Protein AF-A0A6J8D7C9-F1 (afdb_monomer_lite)

Foldseek 3Di:
DDDDFPDQQHGDDPVVLVVVLVVLVVVLVVLVVVLVVVVVCCVVCVPDPDVDDSLLSLLCSLPVRLLVNLVSLLVVLVPDLFQRDPVNLVSLVVLLVVLVVSLVVLVVVVVVPPDDDPCVVVSVVSSVSSNVSSVSSNVSSVSSVCSNAFDCPDPDTDGDPPPPNPDCLPPLCSVQVQKFKWFQVVLLAPPDPDPVSRFFIFTDGRVNVCVVQQKKKKKWKAQHPPRFKIKIWIWGDDPPDPDTDTDDIWIWGHPDDQKTFTDDVVVRVVVRPDLRMKMKMKMWGWACDDPVRSSTDIDMWMWIDHSVPPPPPDRPRDDTDMDMWGFPDPPDPPGRFDADVPNRITGTDGVVRTHD

InterPro domains:
  IPR059401 Domain of unknown function DUF8357 [PF27623] (176-354)

pLDDT: mean 70.22, std 15.98, range [24.17, 91.44]

Secondary structure (DSSP, 8-state):
-----S-SSSPSPPHHHHHHHHHHHHHHHHHHHHHHHHHHHHHH-TT---SS-HHHHHHHHIIIIIHHHHHHHHHHHHH--SPPPHHHHHHHHHHHHHHHHHHHHHHHHHHH----SSSHHHHHHHHHHHHHHHHHHHHHHHHHHHHHHEEEETTEEEE-----TT-----HHHHSTTEEEEEEGGGGGTT---GGGTTEEEEEEEHHHHHHSSEEEEEEEEETTT--EEEEEEEEE-TTSSPEEEEEEEEEEEEETTEEEEE-HHHHHHHH-SS-EEEEEEEEEEEPPBTTBTT-EEEEEEEEEEGGG--TT--------EEEEEES--TTTT-SSEEPSSTT-EE-EEGGGEE-

Organism: Mytilus coruscus (NCBI:txid42192)

Radius of gyration: 30.35 Å; chains: 1; bounding box: 66×48×87 Å

Structure (mmCIF, N/CA/C/O backbone):
data_AF-A0A6J8D7C9-F1
#
_entry.id   AF-A0A6J8D7C9-F1
#
loop_
_atom_site.group_PDB
_atom_site.id
_atom_site.type_symbol
_atom_site.label_atom_id
_atom_site.label_alt_id
_atom_site.label_comp_id
_atom_site.label_asym_id
_atom_site.label_entity_id
_atom_site.label_seq_id
_atom_site.pdbx_PDB_ins_code
_atom_site.Cartn_x
_atom_site.Cartn_y
_atom_site.Cartn_z
_atom_site.occupancy
_atom_site.B_iso_or_equiv
_atom_site.auth_seq_id
_atom_site.auth_comp_id
_atom_site.auth_asym_id
_atom_site.auth_atom_id
_atom_site.pdbx_PDB_model_num
ATOM 1 N N . MET A 1 1 ? -18.791 -20.570 -1.176 1.00 24.17 1 MET A N 1
ATOM 2 C CA . MET A 1 1 ? -17.379 -20.204 -1.426 1.00 24.17 1 MET A CA 1
ATOM 3 C C . MET A 1 1 ? -17.373 -18.866 -2.143 1.00 24.17 1 MET A C 1
ATOM 5 O O . MET A 1 1 ? -17.608 -18.836 -3.344 1.00 24.17 1 MET A O 1
ATOM 9 N N . SER A 1 2 ? -17.243 -17.763 -1.403 1.00 24.23 2 SER A N 1
ATOM 10 C CA . SER A 1 2 ? -17.174 -16.432 -2.008 1.00 24.23 2 SER A CA 1
ATOM 11 C C . SER A 1 2 ? -15.791 -16.210 -2.622 1.00 24.23 2 SER A C 1
ATOM 13 O O . SER A 1 2 ? -14.773 -16.721 -2.150 1.00 24.23 2 SER A O 1
ATOM 15 N N . LYS A 1 3 ? -15.796 -15.503 -3.748 1.00 26.31 3 LYS A N 1
ATOM 16 C CA . LYS A 1 3 ? -14.634 -15.121 -4.544 1.00 26.31 3 LYS A CA 1
ATOM 17 C C . LYS A 1 3 ? -13.762 -14.202 -3.674 1.00 26.31 3 LYS A C 1
ATOM 19 O O . LYS A 1 3 ? -14.212 -13.127 -3.301 1.00 26.31 3 LYS A O 1
ATOM 24 N N . GLN A 1 4 ? -12.564 -14.650 -3.302 1.00 28.81 4 GLN A N 1
ATOM 25 C CA . GLN A 1 4 ? -11.619 -13.846 -2.521 1.00 28.81 4 GLN A CA 1
ATOM 26 C C . GLN A 1 4 ? -11.129 -12.666 -3.367 1.00 28.81 4 GLN A C 1
ATOM 28 O O . GLN A 1 4 ? -10.490 -12.869 -4.403 1.00 28.81 4 GLN A O 1
ATOM 33 N N . GLU A 1 5 ? -11.428 -11.445 -2.934 1.00 27.17 5 GLU A N 1
ATOM 34 C CA . GLU A 1 5 ? -10.883 -10.233 -3.539 1.00 27.17 5 GLU A CA 1
ATOM 35 C C . GLU A 1 5 ? -9.432 -10.044 -3.081 1.00 27.17 5 GLU A C 1
ATOM 37 O O . GLU A 1 5 ? -9.115 -10.024 -1.892 1.00 27.17 5 GLU A O 1
ATOM 42 N N . LYS A 1 6 ? -8.519 -9.973 -4.053 1.00 33.72 6 LYS A N 1
ATOM 43 C CA . LYS A 1 6 ? -7.096 -9.723 -3.820 1.00 33.72 6 LYS A CA 1
ATOM 44 C C . LYS A 1 6 ? -6.880 -8.217 -3.711 1.00 33.72 6 LYS A C 1
ATOM 46 O O . LYS A 1 6 ? -6.936 -7.524 -4.721 1.00 33.72 6 LYS A O 1
ATOM 51 N N . GLY A 1 7 ? -6.590 -7.749 -2.504 1.00 32.78 7 GLY A N 1
ATOM 52 C CA . GLY A 1 7 ? -6.233 -6.356 -2.237 1.00 32.78 7 GLY A CA 1
ATOM 53 C C . GLY A 1 7 ? -6.666 -5.960 -0.837 1.00 32.78 7 GLY A C 1
ATOM 54 O O . GLY A 1 7 ? -7.664 -5.276 -0.679 1.00 32.78 7 GLY A O 1
ATOM 55 N N . ILE A 1 8 ? -5.974 -6.457 0.192 1.00 44.19 8 ILE A N 1
ATOM 56 C CA . ILE A 1 8 ? -6.429 -6.282 1.585 1.00 44.19 8 ILE A CA 1
ATOM 57 C C . ILE A 1 8 ? -6.140 -4.871 2.137 1.00 44.19 8 ILE A C 1
ATOM 59 O O . ILE A 1 8 ? -6.601 -4.559 3.224 1.00 44.19 8 ILE A O 1
ATOM 63 N N . VAL A 1 9 ? -5.454 -3.977 1.412 1.00 43.22 9 VAL A N 1
ATOM 64 C CA . VAL A 1 9 ? -5.248 -2.581 1.884 1.00 43.22 9 VAL A CA 1
ATOM 65 C C . VAL A 1 9 ? -5.241 -1.547 0.754 1.00 43.22 9 VAL A C 1
ATOM 67 O O . VAL A 1 9 ? -5.616 -0.400 0.952 1.00 43.22 9 VAL A O 1
ATOM 70 N N . PHE A 1 10 ? -4.916 -1.952 -0.468 1.00 39.44 10 PHE A N 1
ATOM 71 C CA . PHE A 1 10 ? -5.245 -1.187 -1.663 1.00 39.44 10 PHE A CA 1
ATOM 72 C C . PHE A 1 10 ? -6.100 -2.112 -2.508 1.00 39.44 10 PHE A C 1
ATOM 74 O O . PHE A 1 10 ? -5.720 -3.274 -2.689 1.00 39.44 10 PHE A O 1
ATOM 81 N N . GLY A 1 11 ? -7.264 -1.633 -2.949 1.00 39.19 11 GLY A N 1
ATOM 82 C CA . GLY A 1 11 ? -8.176 -2.398 -3.794 1.00 39.19 11 GLY A CA 1
ATOM 83 C C . GLY A 1 11 ? -7.469 -3.053 -4.992 1.00 39.19 11 GLY A C 1
ATOM 84 O O . GLY A 1 11 ? -6.297 -2.767 -5.268 1.00 39.19 11 GLY A O 1
ATOM 85 N N . PRO A 1 12 ? -8.154 -3.959 -5.711 1.00 43.25 12 PRO A N 1
ATOM 86 C CA . PRO A 1 12 ? -7.568 -4.642 -6.859 1.00 43.25 12 PRO A CA 1
ATOM 87 C C . PRO A 1 12 ? -6.876 -3.628 -7.776 1.00 43.25 12 PRO A C 1
ATOM 89 O O . PRO A 1 12 ? -7.429 -2.562 -8.048 1.00 43.25 12 PRO A O 1
ATOM 92 N N . ILE A 1 13 ? -5.647 -3.942 -8.209 1.00 52.12 13 ILE A N 1
ATOM 93 C CA . ILE A 1 13 ? -4.939 -3.124 -9.202 1.00 52.12 13 ILE A CA 1
ATOM 94 C C . ILE A 1 13 ? -5.904 -2.936 -10.363 1.00 52.12 13 ILE A C 1
ATOM 96 O O . ILE A 1 13 ? -6.374 -3.932 -10.914 1.00 52.12 13 ILE A O 1
ATOM 100 N N . ASP A 1 14 ? -6.201 -1.680 -10.691 1.00 59.66 14 ASP A N 1
ATOM 101 C CA . ASP A 1 14 ? -7.128 -1.351 -11.763 1.00 59.66 14 ASP A CA 1
ATOM 102 C C . ASP A 1 14 ? -6.704 -2.102 -13.034 1.00 59.66 14 ASP A C 1
ATOM 104 O O . ASP A 1 14 ? -5.575 -1.964 -13.525 1.00 59.66 14 ASP A O 1
ATOM 108 N N . GLU A 1 15 ? -7.597 -2.965 -13.521 1.00 66.19 15 GLU A N 1
ATOM 109 C CA . GLU A 1 15 ? -7.338 -3.855 -14.651 1.00 66.19 15 GLU A CA 1
ATOM 110 C C . GLU A 1 15 ? -6.922 -3.050 -15.890 1.00 66.19 15 GLU A C 1
ATOM 112 O O . GLU A 1 15 ? -6.086 -3.512 -16.673 1.00 66.19 15 GLU A O 1
ATOM 117 N N . MET A 1 16 ? -7.406 -1.807 -16.029 1.00 70.81 16 MET A N 1
ATOM 118 C CA . MET A 1 16 ? -6.996 -0.910 -17.111 1.00 70.81 16 MET A CA 1
ATOM 119 C C . MET A 1 16 ? -5.504 -0.576 -17.056 1.00 70.81 16 MET A C 1
ATOM 121 O O . MET A 1 16 ? -4.831 -0.605 -18.088 1.00 70.81 16 MET A O 1
ATOM 125 N N . PHE A 1 17 ? -4.960 -0.307 -15.867 1.00 64.38 17 PHE A N 1
ATOM 126 C CA . PHE A 1 17 ? -3.536 -0.013 -15.699 1.00 64.38 17 PHE A CA 1
ATOM 127 C C . PHE A 1 17 ? -2.673 -1.238 -15.997 1.00 64.38 17 PHE A C 1
ATOM 129 O O . PHE A 1 17 ? -1.631 -1.116 -16.644 1.00 64.38 17 PHE A O 1
ATOM 136 N N . LEU A 1 18 ? -3.114 -2.428 -15.583 1.00 65.56 18 LEU A N 1
ATOM 137 C CA . LEU A 1 18 ? -2.395 -3.668 -15.870 1.00 65.56 18 LEU A CA 1
ATOM 138 C C . LEU A 1 18 ? -2.343 -3.949 -17.379 1.00 65.56 18 LEU A C 1
ATOM 140 O O . LEU A 1 18 ? -1.275 -4.256 -17.916 1.00 65.56 18 LEU A O 1
ATOM 144 N N . HIS A 1 19 ? -3.475 -3.796 -18.072 1.00 72.25 19 HIS A N 1
ATOM 145 C CA . HIS A 1 19 ? -3.549 -3.962 -19.521 1.00 72.25 19 HIS A CA 1
ATOM 146 C C . HIS A 1 19 ? -2.740 -2.904 -20.275 1.00 72.25 19 HIS A C 1
ATOM 148 O O . HIS A 1 19 ? -2.046 -3.252 -21.230 1.00 72.25 19 HIS A O 1
ATOM 154 N N . ALA A 1 20 ? -2.759 -1.647 -19.824 1.00 74.56 20 ALA A N 1
ATOM 155 C CA . ALA A 1 20 ? -1.948 -0.583 -20.407 1.00 74.56 20 ALA A CA 1
ATOM 156 C C . ALA A 1 20 ? -0.449 -0.890 -20.281 1.00 74.56 20 ALA A C 1
ATOM 158 O O . ALA A 1 20 ? 0.269 -0.861 -21.278 1.00 74.56 20 ALA A O 1
ATOM 159 N N . ILE A 1 21 ? 0.024 -1.267 -19.087 1.00 70.81 21 ILE A N 1
ATOM 160 C CA . ILE A 1 21 ? 1.435 -1.616 -18.861 1.00 70.81 21 ILE A CA 1
ATOM 161 C C . ILE A 1 21 ? 1.850 -2.799 -19.735 1.00 70.81 21 ILE A C 1
ATOM 163 O O . ILE A 1 21 ? 2.930 -2.770 -20.326 1.00 70.81 21 ILE A O 1
ATOM 167 N N . LEU A 1 22 ? 1.012 -3.835 -19.834 1.00 76.75 22 LEU A N 1
ATOM 168 C CA . LEU A 1 22 ? 1.294 -4.990 -20.682 1.00 76.75 22 LEU A CA 1
ATOM 169 C C . LEU A 1 22 ? 1.380 -4.589 -22.161 1.00 76.75 22 LEU A C 1
ATOM 171 O O . LEU A 1 22 ? 2.329 -4.983 -22.836 1.00 76.75 22 LEU A O 1
ATOM 175 N N . ALA A 1 23 ? 0.437 -3.777 -22.644 1.00 80.94 23 ALA A N 1
ATOM 176 C CA . ALA A 1 23 ? 0.423 -3.293 -24.020 1.00 80.94 23 ALA A CA 1
ATOM 177 C C . ALA A 1 23 ? 1.682 -2.479 -24.345 1.00 80.94 23 ALA A C 1
ATOM 179 O O . ALA A 1 23 ? 2.354 -2.779 -25.332 1.00 80.94 23 ALA A O 1
ATOM 180 N N . PHE A 1 24 ? 2.058 -1.524 -23.487 1.00 76.69 24 PHE A N 1
ATOM 181 C CA . PHE A 1 24 ? 3.294 -0.753 -23.649 1.00 76.69 24 PHE A CA 1
ATOM 182 C C . PHE A 1 24 ? 4.538 -1.643 -23.608 1.00 76.69 24 PHE A C 1
ATOM 184 O O . PHE A 1 24 ? 5.424 -1.468 -24.433 1.00 76.69 24 PHE A O 1
ATOM 191 N N . CYS A 1 25 ? 4.576 -2.670 -22.752 1.00 75.31 25 CYS A N 1
ATOM 192 C CA . CYS A 1 25 ? 5.692 -3.620 -22.735 1.00 75.31 25 CYS A CA 1
ATOM 193 C C . CYS A 1 25 ? 5.801 -4.428 -24.036 1.00 75.31 25 CYS A C 1
ATOM 195 O O . CYS A 1 25 ? 6.904 -4.630 -24.538 1.00 75.31 25 CYS A O 1
ATOM 197 N N . CYS A 1 26 ? 4.683 -4.913 -24.583 1.00 80.75 26 CYS A N 1
ATOM 198 C CA . CYS A 1 26 ? 4.683 -5.655 -25.844 1.00 80.75 26 CYS A CA 1
ATOM 199 C C . CYS A 1 26 ? 5.098 -4.766 -27.021 1.00 80.75 26 CYS A C 1
ATOM 201 O O . CYS A 1 26 ? 5.931 -5.178 -27.829 1.00 80.75 26 CYS A O 1
ATOM 203 N N . ILE A 1 27 ? 4.546 -3.550 -27.090 1.00 83.25 27 ILE A N 1
ATOM 204 C CA . ILE A 1 27 ? 4.935 -2.542 -28.082 1.00 83.25 27 ILE A CA 1
ATOM 205 C C . ILE A 1 27 ? 6.429 -2.254 -27.943 1.00 83.25 27 ILE A C 1
ATOM 207 O O . ILE A 1 27 ? 7.135 -2.281 -28.946 1.00 83.25 27 ILE A O 1
ATOM 211 N N . GLY A 1 28 ? 6.920 -2.113 -26.713 1.00 75.00 28 GLY A N 1
ATOM 212 C CA . GLY A 1 28 ? 8.304 -1.751 -26.464 1.00 75.00 28 GLY A CA 1
ATOM 213 C C . GLY A 1 28 ? 9.345 -2.795 -26.783 1.00 75.00 28 GLY A C 1
ATOM 214 O O . GLY A 1 28 ? 10.409 -2.493 -27.317 1.00 75.00 28 GLY A O 1
ATOM 215 N N . VAL A 1 29 ? 9.030 -4.068 -26.564 1.00 80.38 29 VAL A N 1
ATOM 216 C CA . VAL A 1 29 ? 9.902 -5.140 -27.051 1.00 80.38 29 VAL A CA 1
ATOM 217 C C . VAL A 1 29 ? 9.952 -5.131 -28.583 1.00 80.38 29 VAL A C 1
ATOM 219 O O . VAL A 1 29 ? 11.027 -5.294 -29.162 1.00 80.38 29 VAL A O 1
ATOM 222 N N . ALA A 1 30 ? 8.817 -4.913 -29.253 1.00 81.25 30 ALA A N 1
ATOM 223 C CA . ALA A 1 30 ? 8.761 -4.894 -30.711 1.00 81.25 30 ALA A CA 1
ATOM 224 C C . ALA A 1 30 ? 9.536 -3.707 -31.309 1.00 81.25 30 ALA A C 1
ATOM 226 O O . ALA A 1 30 ? 10.343 -3.900 -32.222 1.00 81.25 30 ALA A O 1
ATOM 227 N N . THR A 1 31 ? 9.343 -2.495 -30.787 1.00 80.19 31 THR A N 1
ATOM 228 C CA . THR A 1 31 ? 10.052 -1.285 -31.235 1.00 80.19 31 THR A CA 1
ATOM 229 C C . THR A 1 31 ? 11.546 -1.361 -30.936 1.00 80.19 31 THR A C 1
ATOM 231 O O . THR A 1 31 ? 12.340 -0.994 -31.799 1.00 80.19 31 THR A O 1
ATOM 234 N N . PHE A 1 32 ? 11.952 -1.920 -29.791 1.00 75.50 32 PHE A N 1
ATOM 235 C CA . PHE A 1 32 ? 13.361 -2.121 -29.451 1.00 75.50 32 PHE A CA 1
ATOM 236 C C . PHE A 1 32 ? 14.063 -3.083 -30.418 1.00 75.50 32 PHE A C 1
ATOM 238 O O . PHE A 1 32 ? 15.173 -2.807 -30.879 1.00 75.50 32 PHE A O 1
ATOM 245 N N . ILE A 1 33 ? 13.417 -4.200 -30.777 1.00 81.25 33 ILE A N 1
ATOM 246 C CA . ILE A 1 33 ? 13.954 -5.140 -31.774 1.00 81.25 33 ILE A CA 1
ATOM 247 C C . ILE A 1 33 ? 14.104 -4.441 -33.127 1.00 81.25 33 ILE A C 1
ATOM 249 O O . ILE A 1 33 ? 15.151 -4.559 -33.767 1.00 81.25 33 ILE A O 1
ATOM 253 N N . VAL A 1 34 ? 13.085 -3.686 -33.550 1.00 81.31 34 VAL A N 1
ATOM 254 C CA . VAL A 1 34 ? 13.132 -2.898 -34.787 1.00 81.31 34 VAL A CA 1
ATOM 255 C C . VAL A 1 34 ? 14.298 -1.907 -34.737 1.00 81.31 34 VAL A C 1
ATOM 257 O O . VAL A 1 34 ? 15.117 -1.891 -35.653 1.00 81.31 34 VAL A O 1
ATOM 260 N N . GLU A 1 35 ? 14.446 -1.148 -33.652 1.00 77.56 35 GLU A N 1
ATOM 261 C CA . GLU A 1 35 ? 15.533 -0.184 -33.471 1.00 77.56 35 GLU A CA 1
ATOM 262 C C . GLU A 1 35 ? 16.914 -0.859 -33.520 1.00 77.56 35 GLU A C 1
ATOM 264 O O . GLU A 1 35 ? 17.817 -0.355 -34.187 1.00 77.56 35 GLU A O 1
ATOM 269 N N . MET A 1 36 ? 17.092 -2.025 -32.888 1.00 75.44 36 MET A N 1
ATOM 270 C CA . MET A 1 36 ? 18.339 -2.796 -32.967 1.00 75.44 36 MET A CA 1
ATOM 271 C C . MET A 1 36 ? 18.649 -3.276 -34.388 1.00 75.44 36 MET A C 1
ATOM 273 O O . MET A 1 36 ? 19.793 -3.162 -34.838 1.00 75.44 36 MET A O 1
ATOM 277 N N . VAL A 1 37 ? 17.653 -3.800 -35.107 1.00 81.19 37 VAL A N 1
ATOM 278 C CA . VAL A 1 37 ? 17.823 -4.271 -36.488 1.00 81.19 37 VAL A CA 1
ATOM 279 C C . VAL A 1 37 ? 18.184 -3.104 -37.406 1.00 81.19 37 VAL A C 1
ATOM 281 O O . VAL A 1 37 ? 19.151 -3.209 -38.161 1.00 81.19 37 VAL A O 1
ATOM 284 N N . TYR A 1 38 ? 17.484 -1.971 -37.294 1.00 79.38 38 TYR A N 1
ATOM 285 C CA . TYR A 1 38 ? 17.791 -0.763 -38.065 1.00 79.38 38 TYR A CA 1
ATOM 286 C C . TYR A 1 38 ? 19.169 -0.192 -37.722 1.00 79.38 38 TYR A C 1
ATOM 288 O O . TYR A 1 38 ? 19.925 0.143 -38.631 1.00 79.38 38 TYR A O 1
ATOM 296 N N . ASN A 1 39 ? 19.541 -0.144 -36.440 1.00 73.12 39 ASN A N 1
ATOM 297 C CA . ASN A 1 39 ? 20.874 0.279 -36.008 1.00 73.12 39 ASN A CA 1
ATOM 298 C C . ASN A 1 39 ? 21.972 -0.598 -36.610 1.00 73.12 39 ASN A C 1
ATOM 300 O O . ASN A 1 39 ? 22.956 -0.082 -37.135 1.00 73.12 39 ASN A O 1
ATOM 304 N N . LYS A 1 40 ? 21.803 -1.923 -36.563 1.00 77.50 40 LYS A N 1
ATOM 305 C CA . LYS A 1 40 ? 22.760 -2.864 -37.147 1.00 77.50 40 LYS A CA 1
ATOM 306 C C . LYS A 1 40 ? 22.863 -2.664 -38.659 1.00 77.50 40 LYS A C 1
ATOM 308 O O . LYS A 1 40 ? 23.967 -2.557 -39.181 1.00 77.50 40 LYS A O 1
ATOM 313 N N . LEU A 1 41 ? 21.733 -2.582 -39.359 1.00 75.44 41 LEU A N 1
ATOM 314 C CA . LEU A 1 41 ? 21.716 -2.375 -40.808 1.00 75.44 41 LEU A CA 1
ATOM 315 C C . LEU A 1 41 ? 22.378 -1.052 -41.210 1.00 75.44 41 LEU A C 1
ATOM 317 O O . LEU A 1 41 ? 23.142 -1.045 -42.170 1.00 75.44 41 LEU A O 1
ATOM 321 N N . ASP A 1 42 ? 22.148 0.031 -40.466 1.00 69.56 42 ASP A N 1
ATOM 322 C CA . ASP A 1 42 ? 22.767 1.336 -40.731 1.00 69.56 42 ASP A CA 1
ATOM 323 C C . ASP A 1 42 ? 24.281 1.342 -40.454 1.00 69.56 42 ASP A C 1
ATOM 325 O O . ASP A 1 42 ? 25.042 1.974 -41.182 1.00 69.56 42 ASP A O 1
ATOM 329 N N . ILE A 1 43 ? 24.746 0.604 -39.436 1.00 68.56 43 ILE A N 1
ATOM 330 C CA . ILE A 1 43 ? 26.181 0.476 -39.127 1.00 68.56 43 ILE A CA 1
ATOM 331 C C . ILE A 1 43 ? 26.918 -0.342 -40.198 1.00 68.56 43 ILE A C 1
ATOM 333 O O . ILE A 1 43 ? 28.039 0.006 -40.562 1.00 68.56 43 ILE A O 1
ATOM 337 N N . PHE A 1 44 ? 26.320 -1.430 -40.694 1.00 72.62 44 PHE A N 1
ATOM 338 C CA . PHE A 1 44 ? 26.986 -2.330 -41.644 1.00 72.62 44 PHE A CA 1
ATOM 339 C C . PHE A 1 44 ? 26.839 -1.898 -43.109 1.00 72.62 44 PHE A C 1
ATOM 341 O O . PHE A 1 44 ? 27.757 -2.123 -43.894 1.00 72.62 44 PHE A O 1
ATOM 348 N N . ASN A 1 45 ? 25.737 -1.242 -43.483 1.00 64.88 45 ASN A N 1
ATOM 349 C CA . ASN A 1 45 ? 25.497 -0.784 -44.851 1.00 64.88 45 ASN A CA 1
ATOM 350 C C . ASN A 1 45 ? 25.574 0.744 -44.930 1.00 64.88 45 ASN A C 1
ATOM 352 O O . ASN A 1 45 ? 24.555 1.426 -45.024 1.00 64.88 45 ASN A O 1
ATOM 356 N N . HIS A 1 46 ? 26.801 1.272 -44.975 1.00 57.81 46 HIS A N 1
ATOM 357 C CA . HIS A 1 46 ? 27.092 2.705 -45.129 1.00 57.81 46 HIS A CA 1
ATOM 358 C C . HIS A 1 46 ? 26.444 3.371 -46.367 1.00 57.81 46 HIS A C 1
ATOM 360 O O . HIS A 1 46 ? 26.369 4.599 -46.424 1.00 57.81 46 HIS A O 1
ATOM 366 N N . GLU A 1 47 ? 25.974 2.589 -47.346 1.00 54.25 47 GLU A N 1
ATOM 367 C CA . GLU A 1 47 ? 25.380 3.078 -48.599 1.00 54.25 47 GLU A CA 1
ATOM 368 C C . GLU A 1 47 ? 23.843 3.082 -48.622 1.00 54.25 47 GLU A C 1
ATOM 370 O O . GLU A 1 47 ? 23.244 3.720 -49.494 1.00 54.25 47 GLU A O 1
ATOM 375 N N . ASN A 1 48 ? 23.173 2.442 -47.656 1.00 47.72 48 ASN A N 1
ATOM 376 C CA . ASN A 1 48 ? 21.714 2.427 -47.638 1.00 47.72 48 ASN A CA 1
ATOM 377 C C . ASN A 1 48 ? 21.171 3.734 -47.054 1.00 47.72 48 ASN A C 1
ATOM 379 O O . ASN A 1 48 ? 21.038 3.908 -45.846 1.00 47.72 48 ASN A O 1
ATOM 383 N N . LYS A 1 49 ? 20.777 4.647 -47.950 1.00 50.72 49 LYS A N 1
ATOM 384 C CA . LYS A 1 49 ? 19.882 5.776 -47.657 1.00 50.72 49 LYS A CA 1
ATOM 385 C C . LYS A 1 49 ? 18.494 5.251 -47.273 1.00 50.72 49 LYS A C 1
ATOM 387 O O . LYS A 1 49 ? 17.544 5.385 -48.041 1.00 50.72 49 LYS A O 1
ATOM 392 N N . CYS A 1 50 ? 18.355 4.636 -46.104 1.00 49.59 50 CYS A N 1
ATOM 393 C CA . CYS A 1 50 ? 17.029 4.375 -45.562 1.00 49.59 50 CYS A CA 1
ATOM 394 C C . CYS A 1 50 ? 16.321 5.724 -45.323 1.00 49.59 50 CYS A C 1
ATOM 396 O O . CYS A 1 50 ? 16.951 6.702 -44.914 1.00 49.59 50 CYS A O 1
ATOM 398 N N . CYS A 1 51 ? 15.025 5.810 -45.643 1.00 53.91 51 CYS A N 1
ATOM 399 C CA . CYS A 1 51 ? 14.275 7.074 -45.673 1.00 53.91 51 CYS A CA 1
ATOM 400 C C . CYS A 1 51 ? 14.122 7.753 -44.301 1.00 53.91 51 CYS A C 1
ATOM 402 O O . CYS A 1 51 ? 13.810 8.942 -44.252 1.00 53.91 51 CYS A O 1
ATOM 404 N N . ILE A 1 52 ? 14.349 7.024 -43.205 1.00 61.75 52 ILE A N 1
ATOM 405 C CA . ILE A 1 52 ? 14.204 7.515 -41.834 1.00 61.75 52 ILE A CA 1
ATOM 406 C C . ILE A 1 52 ? 15.572 7.454 -41.155 1.00 61.75 52 ILE A C 1
ATOM 408 O O . ILE A 1 52 ? 16.196 6.395 -41.099 1.00 61.75 52 ILE A O 1
ATOM 412 N N . ASP A 1 53 ? 16.044 8.599 -40.657 1.00 73.31 53 ASP A N 1
ATOM 413 C CA . ASP A 1 53 ? 17.270 8.649 -39.860 1.00 73.31 53 ASP A CA 1
ATOM 414 C C . ASP A 1 53 ? 17.022 7.899 -38.547 1.00 73.31 53 ASP A C 1
ATOM 416 O O . ASP A 1 53 ? 16.033 8.146 -37.857 1.00 73.31 53 ASP A O 1
ATOM 420 N N . VAL A 1 54 ? 17.926 6.990 -38.200 1.00 76.12 54 VAL A N 1
ATOM 421 C CA . VAL A 1 54 ? 17.888 6.216 -36.956 1.00 76.12 54 VAL A CA 1
ATOM 422 C C . VAL A 1 54 ? 17.682 7.117 -35.735 1.00 76.12 54 VAL A C 1
ATOM 424 O O . VAL A 1 54 ? 16.948 6.744 -34.828 1.00 76.12 54 VAL A O 1
ATOM 427 N N . VAL A 1 55 ? 18.264 8.324 -35.727 1.00 77.38 55 VAL A N 1
ATOM 428 C CA . VAL A 1 55 ? 18.077 9.283 -34.624 1.00 77.38 55 VAL A CA 1
ATOM 429 C C . VAL A 1 55 ? 16.609 9.680 -34.470 1.00 77.38 55 VAL A C 1
ATOM 431 O O . VAL A 1 55 ? 16.124 9.773 -33.349 1.00 77.38 55 VAL A O 1
ATOM 434 N N . TYR A 1 56 ? 15.887 9.858 -35.576 1.00 81.06 56 TYR A N 1
ATOM 435 C CA . TYR A 1 56 ? 14.470 10.215 -35.563 1.00 81.06 56 TYR A CA 1
ATOM 436 C C . TYR A 1 56 ? 13.595 9.061 -35.057 1.00 81.06 56 TYR A C 1
ATOM 438 O O . TYR A 1 56 ? 12.689 9.281 -34.254 1.00 81.06 56 TYR A O 1
ATOM 446 N N . LEU A 1 57 ? 13.903 7.826 -35.470 1.00 81.69 57 LEU A N 1
ATOM 447 C CA . LEU A 1 57 ? 13.220 6.627 -34.978 1.00 81.69 57 LEU A CA 1
ATOM 448 C C . LEU A 1 57 ? 13.422 6.458 -33.464 1.00 81.69 57 LEU A C 1
ATOM 450 O O . LEU A 1 57 ? 12.444 6.302 -32.737 1.00 81.69 57 LEU A O 1
ATOM 454 N N . SER A 1 58 ? 14.664 6.580 -32.983 1.00 83.38 58 SER A N 1
ATOM 455 C CA . SER A 1 58 ? 14.981 6.536 -31.551 1.00 83.38 58 SER A CA 1
ATOM 456 C C . SER A 1 58 ? 14.278 7.649 -30.767 1.00 83.38 58 SER A C 1
ATOM 458 O O . SER A 1 58 ? 13.834 7.416 -29.646 1.00 83.38 58 SER A O 1
ATOM 460 N N . THR A 1 59 ? 14.141 8.855 -31.340 1.00 85.38 59 THR A N 1
ATOM 461 C CA . THR A 1 59 ? 13.396 9.950 -30.699 1.00 85.38 59 THR A CA 1
ATOM 462 C C . THR A 1 59 ? 11.923 9.585 -30.519 1.00 85.38 59 THR A C 1
ATOM 464 O O . THR A 1 59 ? 11.381 9.804 -29.439 1.00 85.38 59 THR A O 1
ATOM 467 N N . ILE A 1 60 ? 11.272 9.015 -31.538 1.00 85.06 60 ILE A N 1
ATOM 468 C CA . ILE A 1 60 ? 9.857 8.622 -31.450 1.00 85.06 60 ILE A CA 1
ATOM 469 C C . ILE A 1 60 ? 9.659 7.528 -30.400 1.00 85.06 60 ILE A C 1
ATOM 471 O O . ILE A 1 60 ? 8.784 7.666 -29.549 1.00 85.06 60 ILE A O 1
ATOM 475 N N . VAL A 1 61 ? 10.483 6.477 -30.426 1.00 85.25 61 VAL A N 1
ATOM 476 C CA . VAL A 1 61 ? 10.394 5.359 -29.469 1.00 85.25 61 VAL A CA 1
ATOM 477 C C . VAL A 1 61 ? 10.544 5.866 -28.033 1.00 85.25 61 VAL A C 1
ATOM 479 O O . VAL A 1 61 ? 9.709 5.588 -27.175 1.00 85.25 61 VAL A O 1
ATOM 482 N N . LEU A 1 62 ? 11.548 6.705 -27.782 1.00 87.12 62 LEU A N 1
ATOM 483 C CA . LEU A 1 62 ? 11.790 7.253 -26.452 1.00 87.12 62 LEU A CA 1
ATOM 484 C C . LEU A 1 62 ? 10.598 8.060 -25.913 1.00 87.12 62 LEU A C 1
ATOM 486 O O . LEU A 1 62 ? 10.218 7.903 -24.755 1.00 87.12 62 LEU A O 1
ATOM 490 N N . TRP A 1 63 ? 10.010 8.932 -26.735 1.00 88.31 63 TRP A N 1
ATOM 491 C CA . TRP A 1 63 ? 8.959 9.853 -26.291 1.00 88.31 63 TRP A CA 1
ATOM 492 C C . TRP A 1 63 ? 7.562 9.232 -26.255 1.00 88.31 63 TRP A C 1
ATOM 494 O O . TRP A 1 63 ? 6.770 9.582 -25.382 1.00 88.31 63 TRP A O 1
ATOM 504 N N . CYS A 1 64 ? 7.244 8.334 -27.185 1.00 85.50 64 CYS A N 1
ATOM 505 C CA . CYS A 1 64 ? 5.906 7.752 -27.288 1.00 85.50 64 CYS A CA 1
ATOM 506 C C . CYS A 1 64 ? 5.716 6.506 -26.423 1.00 85.50 64 CYS A C 1
ATOM 508 O O . CYS A 1 64 ? 4.577 6.132 -26.153 1.00 85.50 64 CYS A O 1
ATOM 510 N N . GLU A 1 65 ? 6.798 5.862 -25.996 1.00 83.69 65 GLU A N 1
ATOM 511 C CA . GLU A 1 65 ? 6.716 4.552 -25.361 1.00 83.69 65 GLU A CA 1
ATOM 512 C C . GLU A 1 65 ? 7.545 4.479 -24.080 1.00 83.69 65 GLU A C 1
ATOM 514 O O . GLU A 1 65 ? 6.975 4.298 -23.003 1.00 83.69 65 GLU A O 1
ATOM 519 N N . GLU A 1 66 ? 8.862 4.686 -24.156 1.00 83.50 66 GLU A N 1
ATOM 520 C CA . GLU A 1 66 ? 9.724 4.498 -22.984 1.00 83.50 66 GLU A CA 1
ATOM 521 C C . GLU A 1 66 ? 9.431 5.507 -21.870 1.00 83.50 66 GLU A C 1
ATOM 523 O O . GLU A 1 66 ? 9.333 5.115 -20.706 1.00 83.50 66 GLU A O 1
ATOM 528 N N . LEU A 1 67 ? 9.249 6.790 -22.213 1.00 86.62 67 LEU A N 1
ATOM 529 C CA . LEU A 1 67 ? 8.921 7.848 -21.252 1.00 86.62 67 LEU A CA 1
ATOM 530 C C . LEU A 1 67 ? 7.581 7.600 -20.538 1.00 86.62 67 LEU A C 1
ATOM 532 O O . LEU A 1 67 ? 7.568 7.607 -19.305 1.00 86.62 67 LEU A O 1
ATOM 536 N N . PRO A 1 68 ? 6.464 7.341 -21.248 1.00 85.38 68 PRO A N 1
ATOM 537 C CA . PRO A 1 68 ? 5.209 6.955 -20.606 1.00 85.38 68 PRO A CA 1
ATOM 538 C C . PRO A 1 68 ? 5.344 5.705 -19.732 1.00 85.38 68 PRO A C 1
ATOM 540 O O . PRO A 1 68 ? 4.853 5.693 -18.604 1.00 85.38 68 PRO A O 1
ATOM 543 N N . GLN A 1 69 ? 6.050 4.673 -20.202 1.00 83.75 69 GLN A N 1
ATOM 544 C CA . GLN A 1 69 ? 6.185 3.411 -19.475 1.00 83.75 69 GLN A CA 1
ATOM 545 C C . GLN A 1 69 ? 6.998 3.554 -18.176 1.00 83.75 69 GLN A C 1
ATOM 547 O O . GLN A 1 69 ? 6.593 3.032 -17.128 1.00 83.75 69 GLN A O 1
ATOM 552 N N . ILE A 1 70 ? 8.134 4.263 -18.208 1.00 84.75 70 ILE A N 1
ATOM 553 C CA . ILE A 1 70 ? 8.934 4.517 -17.000 1.00 84.75 70 ILE A CA 1
ATOM 554 C C . ILE A 1 70 ? 8.248 5.529 -16.082 1.00 84.75 70 ILE A C 1
ATOM 556 O O . ILE A 1 70 ? 8.303 5.368 -14.867 1.00 84.75 70 ILE A O 1
ATOM 560 N N . GLY A 1 71 ? 7.532 6.507 -16.644 1.00 84.56 71 GLY A N 1
ATOM 561 C CA . GLY A 1 71 ? 6.729 7.470 -15.895 1.00 84.56 71 GLY A CA 1
ATOM 562 C C . GLY A 1 71 ? 5.608 6.793 -15.107 1.00 84.56 71 GLY A C 1
ATOM 563 O O . GLY A 1 71 ? 5.467 7.044 -13.914 1.00 84.56 71 GLY A O 1
ATOM 564 N N . MET A 1 72 ? 4.873 5.860 -15.723 1.00 81.44 72 MET A N 1
ATOM 565 C CA . MET A 1 72 ? 3.881 5.035 -15.020 1.00 81.44 72 MET A CA 1
ATOM 566 C C . MET A 1 72 ? 4.529 4.181 -13.927 1.00 81.44 72 MET A C 1
ATOM 568 O O . MET A 1 72 ? 3.993 4.073 -12.828 1.00 81.44 72 MET A O 1
ATOM 572 N N . SER A 1 73 ? 5.699 3.600 -14.201 1.00 79.69 73 SER A N 1
ATOM 573 C CA . SER A 1 73 ? 6.426 2.796 -13.211 1.00 79.69 73 SER A CA 1
ATOM 574 C C . SER A 1 73 ? 6.892 3.640 -12.018 1.00 79.69 73 SER A C 1
ATOM 576 O O . SER A 1 73 ? 6.762 3.201 -10.879 1.00 79.69 73 SER A O 1
ATOM 578 N N . ALA A 1 74 ? 7.373 4.862 -12.264 1.00 81.94 74 ALA A N 1
ATOM 579 C CA . ALA A 1 74 ? 7.753 5.824 -11.233 1.00 81.94 74 ALA A CA 1
ATOM 580 C C . ALA A 1 74 ? 6.539 6.322 -10.439 1.00 81.94 74 ALA A C 1
ATOM 582 O O . ALA A 1 74 ? 6.614 6.409 -9.218 1.00 81.94 74 ALA A O 1
ATOM 583 N N . TYR A 1 75 ? 5.411 6.582 -11.106 1.00 82.06 75 TYR A N 1
ATOM 584 C CA . TYR A 1 75 ? 4.155 6.941 -10.451 1.00 82.06 75 TYR A CA 1
ATOM 585 C C . TYR A 1 75 ? 3.691 5.832 -9.502 1.00 82.06 75 TYR A C 1
ATOM 587 O O . TYR A 1 75 ? 3.458 6.089 -8.324 1.00 82.06 75 TYR A O 1
ATOM 595 N N . ILE A 1 76 ? 3.663 4.582 -9.974 1.00 73.44 76 ILE A N 1
ATOM 596 C CA . ILE A 1 76 ? 3.316 3.420 -9.145 1.00 73.44 76 ILE A CA 1
ATOM 597 C C . ILE A 1 76 ? 4.284 3.284 -7.967 1.00 73.44 76 ILE A C 1
ATOM 599 O O . ILE A 1 76 ? 3.833 3.060 -6.849 1.00 73.44 76 ILE A O 1
ATOM 603 N N . ALA A 1 77 ? 5.589 3.453 -8.198 1.00 70.19 77 ALA A N 1
ATOM 604 C CA . ALA A 1 77 ? 6.596 3.410 -7.140 1.00 70.19 77 ALA A CA 1
ATOM 605 C C . ALA A 1 77 ? 6.436 4.552 -6.119 1.00 70.19 77 ALA A C 1
ATOM 607 O O . ALA A 1 77 ? 6.713 4.350 -4.947 1.00 70.19 77 ALA A O 1
ATOM 608 N N . SER A 1 78 ? 5.967 5.731 -6.541 1.00 71.25 78 SER A N 1
ATOM 609 C CA . SER A 1 78 ? 5.713 6.866 -5.643 1.00 71.25 78 SER A CA 1
ATOM 610 C C . SER A 1 78 ? 4.409 6.738 -4.851 1.00 71.25 78 SER A C 1
ATOM 612 O O . SER A 1 78 ? 4.312 7.255 -3.743 1.00 71.25 78 SER A O 1
ATOM 614 N N . CYS A 1 79 ? 3.401 6.065 -5.416 1.00 66.06 79 CYS A N 1
ATOM 615 C CA . CYS A 1 79 ? 2.091 5.888 -4.789 1.00 66.06 79 CYS A CA 1
ATOM 616 C C . CYS A 1 79 ? 2.006 4.627 -3.926 1.00 66.06 79 CYS A C 1
ATOM 618 O O . CYS A 1 79 ? 1.111 4.529 -3.090 1.00 66.06 79 CYS A O 1
ATOM 620 N N . ARG A 1 80 ? 2.898 3.652 -4.128 1.00 56.81 80 ARG A N 1
ATOM 621 C CA . ARG A 1 80 ? 2.998 2.478 -3.263 1.00 56.81 80 ARG A CA 1
ATOM 622 C C . ARG A 1 80 ? 4.040 2.715 -2.183 1.00 56.81 80 ARG A C 1
ATOM 624 O O . ARG A 1 80 ? 5.212 2.895 -2.474 1.00 56.81 80 ARG A O 1
ATOM 631 N N . GLU A 1 81 ? 3.621 2.576 -0.931 1.00 51.28 81 GLU A N 1
ATOM 632 C CA . GLU A 1 81 ? 4.530 2.495 0.219 1.00 51.28 81 GLU A CA 1
ATOM 633 C C . GLU A 1 81 ? 5.280 1.146 0.292 1.00 51.28 81 GLU A C 1
ATOM 635 O O . GLU A 1 81 ? 6.079 0.933 1.204 1.00 51.28 81 GLU A O 1
ATOM 640 N N . GLU A 1 82 ? 5.043 0.230 -0.653 1.00 49.69 82 GLU A N 1
ATOM 641 C CA . GLU A 1 82 ? 5.669 -1.093 -0.755 1.00 49.69 82 GLU A CA 1
ATOM 642 C C . GLU A 1 82 ? 7.041 -1.064 -1.453 1.00 49.69 82 GLU A C 1
ATOM 644 O O . GLU A 1 82 ? 7.359 -0.166 -2.230 1.00 49.69 82 GLU A O 1
ATOM 649 N N . SER A 1 83 ? 7.835 -2.123 -1.256 1.00 49.31 83 SER A N 1
ATOM 650 C CA . SER A 1 83 ? 8.990 -2.416 -2.110 1.00 49.31 83 SER A CA 1
ATOM 651 C C . SER A 1 83 ? 8.532 -2.656 -3.553 1.00 49.31 83 SER A C 1
ATOM 653 O O . SER A 1 83 ? 7.755 -3.575 -3.820 1.00 49.31 83 SER A O 1
ATOM 655 N N . THR A 1 84 ? 9.027 -1.852 -4.491 1.00 55.62 84 THR A N 1
ATOM 656 C CA . THR A 1 84 ? 8.782 -2.017 -5.932 1.00 55.62 84 THR A CA 1
ATOM 657 C C . THR A 1 84 ? 9.074 -3.442 -6.399 1.00 55.62 84 THR A C 1
ATOM 659 O O . THR A 1 84 ? 10.036 -4.069 -5.948 1.00 55.62 84 THR A O 1
ATOM 662 N N . SER A 1 85 ? 8.299 -3.934 -7.367 1.00 62.41 85 SER A N 1
ATOM 663 C CA . SER A 1 85 ? 8.536 -5.249 -7.966 1.00 62.41 85 SER A CA 1
ATOM 664 C C . SER A 1 85 ? 9.941 -5.323 -8.579 1.00 62.41 85 SER A C 1
ATOM 666 O O . SER A 1 85 ? 10.340 -4.435 -9.330 1.00 62.41 85 SER A O 1
ATOM 668 N N . LEU A 1 86 ? 10.668 -6.418 -8.339 1.00 63.78 86 LEU A N 1
ATOM 669 C CA . LEU A 1 86 ? 11.975 -6.716 -8.949 1.00 63.78 86 LEU A CA 1
ATOM 670 C C . LEU A 1 86 ? 11.968 -6.549 -10.478 1.00 63.78 86 LEU A C 1
ATOM 672 O O . LEU A 1 86 ? 12.944 -6.099 -11.075 1.00 63.78 86 LEU A O 1
ATOM 676 N N . VAL A 1 87 ? 10.830 -6.831 -11.114 1.00 64.88 87 VAL A N 1
ATOM 677 C CA . VAL A 1 87 ? 10.628 -6.631 -12.552 1.00 64.88 87 VAL A CA 1
ATOM 678 C C . VAL A 1 87 ? 10.727 -5.151 -12.942 1.00 64.88 87 VAL A C 1
ATOM 680 O O . VAL A 1 87 ? 11.274 -4.841 -13.997 1.00 64.88 87 VAL A O 1
ATOM 683 N N . GLN A 1 88 ? 10.235 -4.225 -12.115 1.00 70.06 88 GLN A N 1
ATOM 684 C CA . GLN A 1 88 ? 10.353 -2.781 -12.359 1.00 70.06 88 GLN A CA 1
ATOM 685 C C . GLN A 1 88 ? 11.802 -2.308 -12.222 1.00 70.06 88 GLN A C 1
ATOM 687 O O . GLN A 1 88 ? 12.252 -1.500 -13.029 1.00 70.06 88 GLN A O 1
ATOM 692 N N . LEU A 1 89 ? 12.549 -2.860 -11.264 1.00 73.69 89 LEU A N 1
ATOM 693 C CA . LEU A 1 89 ? 13.957 -2.525 -11.046 1.00 73.69 89 LEU A CA 1
ATOM 694 C C . LEU A 1 89 ? 14.843 -3.038 -12.197 1.00 73.69 89 LEU A C 1
ATOM 696 O O . LEU A 1 89 ? 15.672 -2.291 -12.715 1.00 73.69 89 LEU A O 1
ATOM 700 N N . ILE A 1 90 ? 14.604 -4.265 -12.680 1.00 75.88 90 ILE A N 1
ATOM 701 C CA . ILE A 1 90 ? 15.252 -4.796 -13.894 1.00 75.88 90 ILE A CA 1
ATOM 702 C C . ILE A 1 90 ? 14.889 -3.957 -15.127 1.00 75.88 90 ILE A C 1
ATOM 704 O O . ILE A 1 90 ? 15.747 -3.655 -15.951 1.00 75.88 90 ILE A O 1
ATOM 708 N N . LYS A 1 91 ? 13.626 -3.543 -15.271 1.00 77.56 91 LYS A N 1
ATOM 709 C CA . LYS A 1 91 ? 13.220 -2.670 -16.383 1.00 77.56 91 LYS A CA 1
ATOM 710 C C . LYS A 1 91 ? 13.922 -1.313 -16.325 1.00 77.56 91 LYS A C 1
ATOM 712 O O . LYS A 1 91 ? 14.419 -0.851 -17.347 1.00 77.56 91 LYS A O 1
ATOM 717 N N . ALA A 1 92 ? 14.001 -0.698 -15.145 1.00 82.69 92 ALA A N 1
ATOM 718 C CA . ALA A 1 92 ? 14.694 0.570 -14.952 1.00 82.69 92 ALA A CA 1
ATOM 719 C C . ALA A 1 92 ? 16.196 0.454 -15.270 1.00 82.69 92 ALA A C 1
ATOM 721 O O . ALA A 1 92 ? 16.747 1.340 -15.921 1.00 82.69 92 ALA A O 1
ATOM 722 N N . SER A 1 93 ? 16.857 -0.646 -14.887 1.00 83.00 93 SER A N 1
ATOM 723 C CA . SER A 1 93 ? 18.278 -0.859 -15.199 1.00 83.00 93 SER A CA 1
ATOM 724 C C . SER A 1 93 ? 18.534 -1.069 -16.695 1.00 83.00 93 SER A C 1
ATOM 726 O O . SER A 1 93 ? 19.463 -0.471 -17.243 1.00 83.00 93 SER A O 1
ATOM 728 N N . LEU A 1 94 ? 17.687 -1.848 -17.377 1.00 82.94 94 LEU A N 1
ATOM 729 C CA . LEU A 1 94 ? 17.752 -2.020 -18.832 1.00 82.94 94 LEU A CA 1
ATOM 730 C C . LEU A 1 94 ? 17.537 -0.693 -19.568 1.00 82.94 94 LEU A C 1
ATOM 732 O O . LEU A 1 94 ? 18.260 -0.398 -20.519 1.00 82.94 94 LEU A O 1
ATOM 736 N N . LEU A 1 95 ? 16.597 0.132 -19.099 1.00 83.69 95 LEU A N 1
ATOM 737 C CA . LEU A 1 95 ? 16.334 1.449 -19.674 1.00 83.69 95 LEU A CA 1
ATOM 738 C C . LEU A 1 95 ? 17.530 2.394 -19.500 1.00 83.69 95 LEU A C 1
ATOM 740 O O . LEU A 1 95 ? 17.934 3.043 -20.462 1.00 83.69 95 LEU A O 1
ATOM 744 N N . ILE A 1 96 ? 18.162 2.423 -18.318 1.00 83.88 96 ILE A N 1
ATOM 745 C CA . ILE A 1 96 ? 19.388 3.208 -18.087 1.00 83.88 96 ILE A CA 1
ATOM 746 C C . ILE A 1 96 ? 20.495 2.783 -19.060 1.00 83.88 96 ILE A C 1
ATOM 748 O O . ILE A 1 96 ? 21.123 3.636 -19.692 1.00 83.88 96 ILE A O 1
ATOM 752 N N . ALA A 1 97 ? 20.716 1.474 -19.218 1.00 83.25 97 ALA A N 1
ATOM 753 C CA . ALA A 1 97 ? 21.697 0.958 -20.169 1.00 83.25 97 ALA A CA 1
ATOM 754 C C . ALA A 1 97 ? 21.370 1.388 -21.613 1.00 83.25 97 ALA A C 1
ATOM 756 O O . ALA A 1 97 ? 22.262 1.827 -22.345 1.00 83.25 97 ALA A O 1
ATOM 757 N N . GLY A 1 98 ? 20.091 1.340 -22.001 1.00 80.00 98 GLY A N 1
ATOM 758 C CA . GLY A 1 98 ? 19.599 1.831 -23.289 1.00 80.00 98 GLY A CA 1
ATOM 759 C C . GLY A 1 98 ? 19.880 3.321 -23.512 1.00 80.00 98 GLY A C 1
ATOM 760 O O . GLY A 1 98 ? 20.456 3.691 -24.538 1.00 80.00 98 GLY A O 1
ATOM 761 N N . CYS A 1 99 ? 19.563 4.180 -22.537 1.00 82.44 99 CYS A N 1
ATOM 762 C CA . CYS A 1 99 ? 19.832 5.622 -22.601 1.00 82.44 99 CYS A CA 1
ATOM 763 C C . CYS A 1 99 ? 21.328 5.932 -22.771 1.00 82.44 99 CYS A C 1
ATOM 765 O O . CYS A 1 99 ? 21.693 6.800 -23.572 1.00 82.44 99 CYS A O 1
ATOM 767 N N . ILE A 1 100 ? 22.207 5.208 -22.068 1.00 83.88 100 ILE A N 1
ATOM 768 C CA . ILE A 1 100 ? 23.665 5.365 -22.197 1.00 83.88 100 ILE A CA 1
ATOM 769 C C . ILE A 1 100 ? 24.114 4.993 -23.614 1.00 83.88 100 ILE A C 1
ATOM 771 O O . ILE A 1 100 ? 24.805 5.777 -24.269 1.00 83.88 100 ILE A O 1
ATOM 775 N N . MET A 1 101 ? 23.674 3.839 -24.124 1.00 81.81 101 MET A N 1
ATOM 776 C CA . MET A 1 101 ? 24.016 3.385 -25.475 1.00 81.81 101 MET A CA 1
ATOM 777 C C . MET A 1 101 ? 23.547 4.370 -26.551 1.00 81.81 101 MET A C 1
ATOM 779 O O . MET A 1 101 ? 24.335 4.739 -27.425 1.00 81.81 101 MET A O 1
ATOM 783 N N . ARG A 1 102 ? 22.304 4.866 -26.469 1.00 80.94 102 ARG A N 1
ATOM 784 C CA . ARG A 1 102 ? 21.782 5.873 -27.409 1.00 80.94 102 ARG A CA 1
ATOM 785 C C . ARG A 1 102 ? 22.586 7.170 -27.359 1.00 80.94 102 ARG A C 1
ATOM 787 O O . ARG A 1 102 ? 22.934 7.708 -28.409 1.00 80.94 102 ARG A O 1
ATOM 794 N N . THR A 1 103 ? 22.953 7.634 -26.164 1.00 81.62 103 THR A N 1
ATOM 795 C CA . THR A 1 103 ? 23.778 8.841 -25.991 1.00 81.62 103 THR A CA 1
ATOM 796 C C . THR A 1 103 ? 25.150 8.683 -26.654 1.00 81.62 103 THR A C 1
ATOM 798 O O . THR A 1 103 ? 25.595 9.582 -27.372 1.00 81.62 103 THR A O 1
ATOM 801 N N . ILE A 1 104 ? 25.798 7.523 -26.493 1.00 83.25 104 ILE A N 1
ATOM 802 C CA . ILE A 1 104 ? 27.085 7.217 -27.137 1.00 83.25 104 ILE A CA 1
ATOM 803 C C . ILE A 1 104 ? 26.943 7.213 -28.666 1.00 83.25 104 ILE A C 1
ATOM 805 O O . ILE A 1 104 ? 27.736 7.857 -29.355 1.00 83.25 104 ILE A O 1
ATOM 809 N N . ILE A 1 105 ? 25.922 6.537 -29.208 1.00 77.69 105 ILE A N 1
ATOM 810 C CA . ILE A 1 105 ? 25.678 6.456 -30.660 1.00 77.69 105 ILE A CA 1
ATOM 811 C C . ILE A 1 105 ? 25.470 7.854 -31.258 1.00 77.69 105 ILE A C 1
ATOM 813 O O . ILE A 1 105 ? 26.076 8.193 -32.280 1.00 77.69 105 ILE A O 1
ATOM 817 N N . VAL A 1 106 ? 24.659 8.692 -30.607 1.00 79.81 106 VAL A N 1
ATOM 818 C CA . VAL A 1 106 ? 24.414 10.081 -31.026 1.00 79.81 106 VAL A CA 1
ATOM 819 C C . VAL A 1 106 ? 25.710 10.884 -31.009 1.00 79.81 106 VAL A C 1
ATOM 821 O O . VAL A 1 106 ? 26.023 11.557 -31.991 1.00 79.81 106 VAL A O 1
ATOM 824 N N . PHE A 1 107 ? 26.510 10.773 -29.946 1.00 81.19 107 PHE A N 1
ATOM 825 C CA . PHE A 1 107 ? 27.775 11.496 -29.826 1.00 81.19 107 PHE A CA 1
ATOM 826 C C . PHE A 1 107 ? 28.779 11.109 -30.923 1.00 81.19 107 PHE A C 1
ATOM 828 O O . PHE A 1 107 ? 29.374 11.979 -31.568 1.00 81.19 107 PHE A O 1
ATOM 835 N N . VAL A 1 108 ? 28.923 9.807 -31.198 1.00 79.62 108 VAL A N 1
ATOM 836 C CA . VAL A 1 108 ? 29.774 9.297 -32.286 1.00 79.62 108 VAL A CA 1
ATOM 837 C C . VAL A 1 108 ? 29.296 9.827 -33.641 1.00 79.62 108 VAL A C 1
ATOM 839 O O . VAL A 1 108 ? 30.112 10.288 -34.445 1.00 79.62 108 VAL A O 1
ATOM 842 N N . ARG A 1 109 ? 27.979 9.841 -33.896 1.00 74.19 109 ARG A N 1
ATOM 843 C CA . ARG A 1 109 ? 27.423 10.350 -35.160 1.00 74.19 109 ARG A CA 1
ATOM 844 C C . ARG A 1 109 ? 27.556 11.863 -35.321 1.00 74.19 109 ARG A C 1
ATOM 846 O O . ARG A 1 109 ? 27.903 12.300 -36.419 1.00 74.19 109 ARG A O 1
ATOM 853 N N . ILE A 1 110 ? 27.350 12.650 -34.262 1.00 73.88 110 ILE A N 1
ATOM 854 C CA . ILE A 1 110 ? 27.578 14.107 -34.276 1.00 73.88 110 ILE A CA 1
ATOM 855 C C . ILE A 1 110 ? 29.032 14.407 -34.660 1.00 73.88 110 ILE A C 1
ATOM 857 O O . ILE A 1 110 ? 29.292 15.293 -35.472 1.00 73.88 110 ILE A O 1
ATOM 861 N N . ARG A 1 111 ? 29.991 13.636 -34.129 1.00 74.44 111 ARG A N 1
ATOM 862 C CA . ARG A 1 111 ? 31.415 13.811 -34.447 1.00 74.44 111 ARG A CA 1
ATOM 863 C C . ARG A 1 111 ? 31.772 13.351 -35.869 1.00 74.44 111 ARG A C 1
ATOM 865 O O . ARG A 1 111 ? 32.646 13.956 -36.490 1.00 74.44 111 ARG A O 1
ATOM 872 N N . SER A 1 112 ? 31.107 12.309 -36.374 1.00 69.62 112 SER A N 1
ATOM 873 C CA . SER A 1 112 ? 31.360 11.697 -37.688 1.00 69.62 112 SER A CA 1
ATOM 874 C C . SER A 1 112 ? 30.766 12.493 -38.864 1.00 69.62 112 SER A C 1
ATOM 876 O O . SER A 1 112 ? 31.431 12.705 -39.882 1.00 69.62 112 SER A O 1
ATOM 878 N N . ARG A 1 113 ? 29.539 13.021 -38.741 1.00 63.84 113 ARG A N 1
ATOM 879 C CA . ARG A 1 113 ? 28.861 13.747 -39.832 1.00 63.84 113 ARG A CA 1
ATOM 880 C C . ARG A 1 113 ? 29.300 15.216 -39.918 1.00 63.84 113 ARG A C 1
ATOM 882 O O . ARG A 1 113 ? 28.566 16.129 -39.555 1.00 63.84 113 ARG A O 1
ATOM 889 N N . ARG A 1 114 ? 30.488 15.469 -40.482 1.00 53.78 114 ARG A N 1
ATOM 890 C CA . ARG A 1 114 ? 30.991 16.836 -40.761 1.00 53.78 114 ARG A CA 1
ATOM 891 C C . ARG A 1 114 ? 30.483 17.495 -42.057 1.00 53.78 114 ARG A C 1
ATOM 893 O O . ARG A 1 114 ? 30.854 18.639 -42.309 1.00 53.78 114 ARG A O 1
ATOM 900 N N . LYS A 1 115 ? 29.654 16.865 -42.902 1.00 48.12 115 LYS A N 1
ATOM 901 C CA . LYS A 1 115 ? 29.315 17.430 -44.233 1.00 48.12 115 LYS A CA 1
ATOM 902 C C . LYS A 1 115 ? 27.817 17.411 -44.580 1.00 48.12 115 LYS A C 1
ATOM 904 O O . LYS A 1 115 ? 27.086 16.533 -44.138 1.00 48.12 115 LYS A O 1
ATOM 909 N N . THR A 1 116 ? 27.425 18.400 -45.400 1.00 52.44 116 THR A N 1
ATOM 910 C CA . THR A 1 116 ? 26.109 18.782 -45.989 1.00 52.44 116 THR A CA 1
ATOM 911 C C . THR A 1 116 ? 25.113 19.589 -45.138 1.00 52.44 116 THR A C 1
ATOM 913 O O . THR A 1 116 ? 24.644 19.121 -44.112 1.00 52.44 116 THR A O 1
ATOM 916 N N . ASP A 1 117 ? 24.763 20.800 -45.597 1.00 56.75 117 ASP A N 1
ATOM 917 C CA . ASP A 1 117 ? 24.156 21.878 -44.789 1.00 56.75 117 ASP A CA 1
ATOM 918 C C . ASP A 1 117 ? 22.627 21.867 -44.635 1.00 56.75 117 ASP A C 1
ATOM 920 O O . ASP A 1 117 ? 22.118 22.438 -43.678 1.00 56.75 117 ASP A O 1
ATOM 924 N N . SER A 1 118 ? 21.871 21.169 -45.486 1.00 58.28 118 SER A N 1
ATOM 925 C CA . SER A 1 118 ? 20.398 21.259 -45.438 1.00 58.28 118 SER A CA 1
ATOM 926 C C . SER A 1 118 ? 19.742 20.334 -44.395 1.00 58.28 118 SER A C 1
ATOM 928 O O . SER A 1 118 ? 18.785 20.724 -43.733 1.00 58.28 118 SER A O 1
ATOM 930 N N . LYS A 1 119 ? 20.286 19.129 -44.160 1.00 67.25 119 LYS A N 1
ATOM 931 C CA . LYS A 1 119 ? 19.738 18.168 -43.172 1.00 67.25 119 LYS A CA 1
ATOM 932 C C . LYS A 1 119 ? 20.361 18.284 -41.772 1.00 67.25 119 LYS A C 1
ATOM 934 O O . LYS A 1 119 ? 19.905 17.617 -40.846 1.00 67.25 119 LYS A O 1
ATOM 939 N N . LYS A 1 120 ? 21.378 19.140 -41.601 1.00 71.94 120 LYS A N 1
ATOM 940 C CA . LYS A 1 120 ? 22.074 19.347 -40.317 1.00 71.94 120 LYS A CA 1
ATOM 941 C C . LYS A 1 120 ? 21.157 19.907 -39.237 1.00 71.94 120 LYS A C 1
ATOM 943 O O . LYS A 1 120 ? 21.215 19.427 -38.114 1.00 71.94 120 LYS A O 1
ATOM 948 N N . CYS A 1 121 ? 20.315 20.888 -39.569 1.00 73.44 121 CYS A N 1
ATOM 949 C CA . CYS A 1 121 ? 19.445 21.528 -38.581 1.00 73.44 121 CYS A CA 1
ATOM 950 C C . CYS A 1 121 ? 18.443 20.525 -37.986 1.00 73.44 121 CYS A C 1
ATOM 952 O O . CYS A 1 121 ? 18.407 20.343 -36.773 1.00 73.44 121 CYS A O 1
ATOM 954 N N . LEU A 1 122 ? 17.721 19.782 -38.835 1.00 75.12 122 LEU A N 1
ATOM 955 C CA . LEU A 1 122 ? 16.770 18.756 -38.392 1.00 75.12 122 LEU A CA 1
ATOM 956 C C . LEU A 1 122 ? 17.454 17.653 -37.564 1.00 75.12 122 LEU A C 1
ATOM 958 O O . LEU A 1 122 ? 16.929 17.239 -36.534 1.00 75.12 122 LEU A O 1
ATOM 962 N N . PHE A 1 123 ? 18.646 17.214 -37.978 1.00 78.75 123 PHE A N 1
ATOM 963 C CA . PHE A 1 123 ? 19.429 16.219 -37.243 1.00 78.75 123 PHE A CA 1
ATOM 964 C C . PHE A 1 123 ? 19.877 16.727 -35.864 1.00 78.75 123 PHE A C 1
ATOM 966 O O . PHE A 1 123 ? 19.760 15.999 -34.879 1.00 78.75 123 PHE A O 1
ATOM 973 N N . LEU A 1 124 ? 20.360 17.971 -35.771 1.00 79.69 124 LEU A N 1
ATOM 974 C CA . LEU A 1 124 ? 20.774 18.589 -34.507 1.00 79.69 124 LEU A CA 1
ATOM 975 C C . LEU A 1 124 ? 19.587 18.775 -33.557 1.00 79.69 124 LEU A C 1
ATOM 977 O O . LEU A 1 124 ? 19.704 18.444 -32.380 1.00 79.69 124 LEU A O 1
ATOM 981 N N . VAL A 1 125 ? 18.440 19.230 -34.070 1.00 83.75 125 VAL A N 1
ATOM 982 C CA . VAL A 1 125 ? 17.203 19.370 -33.287 1.00 83.75 125 VAL A CA 1
ATOM 983 C C . VAL A 1 125 ? 16.719 18.007 -32.785 1.00 83.75 125 VAL A C 1
ATOM 985 O O . VAL A 1 125 ? 16.480 17.853 -31.591 1.00 83.75 125 VAL A O 1
ATOM 988 N N . SER A 1 126 ? 16.650 16.988 -33.650 1.00 81.25 126 SER A N 1
ATOM 989 C CA . SER A 1 126 ? 16.257 15.627 -33.247 1.00 81.25 126 SER A CA 1
ATOM 990 C C . SER A 1 126 ? 17.226 15.029 -32.223 1.00 81.25 126 SER A C 1
ATOM 992 O O . SER A 1 126 ? 16.793 14.390 -31.268 1.00 81.25 126 SER A O 1
ATOM 994 N N . SER A 1 127 ? 18.530 15.276 -32.381 1.00 83.56 127 SER A N 1
ATOM 995 C CA . SER A 1 127 ? 19.558 14.833 -31.431 1.00 83.56 127 SER A CA 1
ATOM 996 C C . SER A 1 127 ? 19.407 15.521 -30.074 1.00 83.56 127 SER A C 1
ATOM 998 O O . SER A 1 127 ? 19.519 14.868 -29.042 1.00 83.56 127 SER A O 1
ATOM 1000 N N . PHE A 1 128 ? 19.110 16.824 -30.059 1.00 86.44 128 PHE A N 1
ATOM 1001 C CA . PHE A 1 128 ? 18.848 17.565 -28.826 1.00 86.44 128 PHE A CA 1
ATOM 1002 C C . PHE A 1 128 ? 17.598 17.041 -28.105 1.00 86.44 128 PHE A C 1
ATOM 1004 O O . PHE A 1 128 ? 17.651 16.777 -26.905 1.00 86.44 128 PHE A O 1
ATOM 1011 N N . ILE A 1 129 ? 16.503 16.811 -28.837 1.00 87.75 129 ILE A N 1
ATOM 1012 C CA . ILE A 1 129 ? 15.258 16.248 -28.286 1.00 87.75 129 ILE A CA 1
ATOM 1013 C C . ILE A 1 129 ? 15.479 14.829 -27.739 1.00 87.75 129 ILE A C 1
ATOM 1015 O O . ILE A 1 129 ? 14.922 14.471 -26.700 1.00 87.75 129 ILE A O 1
ATOM 1019 N N . LEU A 1 130 ? 16.309 14.023 -28.407 1.00 86.69 130 LEU A N 1
ATOM 1020 C CA . LEU A 1 130 ? 16.667 12.678 -27.956 1.00 86.69 130 LEU A CA 1
ATOM 1021 C C . LEU A 1 130 ? 17.475 12.708 -26.650 1.00 86.69 130 LEU A C 1
ATOM 1023 O O . LEU A 1 130 ? 17.188 11.938 -25.734 1.00 86.69 130 LEU A O 1
ATOM 1027 N N . ILE A 1 131 ? 18.453 13.615 -26.538 1.00 87.19 131 ILE A N 1
ATOM 1028 C CA . ILE A 1 131 ? 19.241 13.800 -25.309 1.00 87.19 131 ILE A CA 1
ATOM 1029 C C . ILE A 1 131 ? 18.336 14.269 -24.166 1.00 87.19 131 ILE A C 1
ATOM 1031 O O . ILE A 1 131 ? 18.391 13.700 -23.078 1.00 87.19 131 ILE A O 1
ATOM 1035 N N . LEU A 1 132 ? 17.464 15.252 -24.415 1.00 91.44 132 LEU A N 1
ATOM 1036 C CA . LEU A 1 132 ? 16.521 15.754 -23.414 1.00 91.44 132 LEU A CA 1
ATOM 1037 C C . LEU A 1 132 ? 15.589 14.646 -22.904 1.00 91.44 132 LEU A C 1
ATOM 1039 O O . LEU A 1 132 ? 15.442 14.474 -21.695 1.00 91.44 132 LEU A O 1
ATOM 1043 N N . GLY A 1 133 ? 15.004 13.864 -23.815 1.00 88.56 133 GLY A N 1
ATOM 1044 C CA . GLY A 1 133 ? 14.173 12.718 -23.445 1.00 88.56 133 GLY A CA 1
ATOM 1045 C C . GLY A 1 133 ? 14.952 11.674 -22.641 1.00 88.56 133 GLY A C 1
ATOM 1046 O O . GLY A 1 133 ? 14.422 11.112 -21.689 1.00 88.56 133 GLY A O 1
ATOM 1047 N N . SER A 1 134 ? 16.229 11.451 -22.975 1.00 87.25 134 SER A N 1
ATOM 1048 C CA . SER A 1 134 ? 17.062 10.445 -22.304 1.00 87.25 134 SER A CA 1
ATOM 1049 C C . SER A 1 134 ? 17.389 10.870 -20.874 1.00 87.25 134 SER A C 1
ATOM 1051 O O . SER A 1 134 ? 17.381 10.038 -19.972 1.00 87.25 134 SER A O 1
ATOM 1053 N N . ILE A 1 135 ? 17.615 12.169 -20.648 1.00 89.38 135 ILE A N 1
ATOM 1054 C CA . ILE A 1 135 ? 17.790 12.738 -19.305 1.00 89.38 135 ILE A CA 1
ATOM 1055 C C . ILE A 1 135 ? 16.510 12.563 -18.483 1.00 89.38 135 ILE A C 1
ATOM 1057 O O . ILE A 1 135 ? 16.578 12.111 -17.344 1.00 89.38 135 ILE A O 1
ATOM 1061 N N . LEU A 1 136 ? 15.340 12.872 -19.051 1.00 90.62 136 LEU A N 1
ATOM 1062 C CA . LEU A 1 136 ? 14.056 12.691 -18.363 1.00 90.62 136 LEU A CA 1
ATOM 1063 C C . LEU A 1 136 ? 13.798 11.221 -18.004 1.00 90.62 136 LEU A C 1
ATOM 1065 O O . LEU A 1 136 ? 13.429 10.919 -16.871 1.00 90.62 136 LEU A O 1
ATOM 1069 N N . ALA A 1 137 ? 14.036 10.302 -18.940 1.00 88.00 137 ALA A N 1
ATOM 1070 C CA . ALA A 1 137 ? 13.859 8.873 -18.708 1.00 88.00 137 ALA A CA 1
ATOM 1071 C C . ALA A 1 137 ? 14.836 8.344 -17.640 1.00 88.00 137 ALA A C 1
ATOM 1073 O O . ALA A 1 137 ? 14.444 7.560 -16.774 1.00 88.00 137 ALA A O 1
ATOM 1074 N N . PHE A 1 138 ? 16.077 8.843 -17.634 1.00 87.81 138 PHE A N 1
ATOM 1075 C CA . PHE A 1 138 ? 17.055 8.555 -16.585 1.00 87.81 138 PHE A CA 1
ATOM 1076 C C . PHE A 1 138 ? 16.597 9.066 -15.213 1.00 87.81 138 PHE A C 1
ATOM 1078 O O . PHE A 1 138 ? 16.698 8.334 -14.231 1.00 87.81 138 PHE A O 1
ATOM 1085 N N . MET A 1 139 ? 16.044 10.281 -15.137 1.00 89.25 139 MET A N 1
ATOM 1086 C CA . MET A 1 139 ? 15.497 10.827 -13.890 1.00 89.25 139 MET A CA 1
ATOM 1087 C C . MET A 1 139 ? 14.346 9.971 -13.355 1.00 89.25 139 MET A C 1
ATOM 1089 O O . MET A 1 139 ? 14.352 9.644 -12.173 1.00 89.25 139 MET A O 1
ATOM 1093 N N . PHE A 1 140 ? 13.407 9.537 -14.204 1.00 87.25 140 PHE A N 1
ATOM 1094 C CA . PHE A 1 140 ? 12.333 8.633 -13.776 1.00 87.25 140 PHE A CA 1
ATOM 1095 C C . PHE A 1 140 ? 12.854 7.270 -13.320 1.00 87.25 140 PHE A C 1
ATOM 1097 O O . PHE A 1 140 ? 12.399 6.754 -12.301 1.00 87.25 140 PHE A O 1
ATOM 1104 N N . ALA A 1 141 ? 13.826 6.694 -14.031 1.00 86.50 141 ALA A N 1
ATOM 1105 C CA . ALA A 1 141 ? 14.459 5.451 -13.609 1.00 86.50 141 ALA A CA 1
ATOM 1106 C C . ALA A 1 141 ? 15.142 5.615 -12.242 1.00 86.50 141 ALA A C 1
ATOM 1108 O O . ALA A 1 141 ? 14.964 4.773 -11.365 1.00 86.50 141 ALA A O 1
ATOM 1109 N N . LEU A 1 142 ? 15.854 6.725 -12.020 1.00 84.94 142 LEU A N 1
ATOM 1110 C CA . LEU A 1 142 ? 16.469 7.040 -10.732 1.00 84.94 142 LEU A CA 1
ATOM 1111 C C . LEU A 1 142 ? 15.418 7.220 -9.630 1.00 84.94 142 LEU A C 1
ATOM 1113 O O . LEU A 1 142 ? 15.603 6.697 -8.537 1.00 84.94 142 LEU A O 1
ATOM 1117 N N . SER A 1 143 ? 14.300 7.891 -9.915 1.00 83.75 143 SER A N 1
ATOM 1118 C CA . SER A 1 143 ? 13.171 7.992 -8.986 1.00 83.75 143 SER A CA 1
ATOM 1119 C C . SER A 1 143 ? 12.642 6.617 -8.595 1.00 83.75 143 SER A C 1
ATOM 1121 O O . SER A 1 143 ? 12.434 6.384 -7.410 1.00 83.75 143 SER A O 1
ATOM 1123 N N . VAL A 1 144 ? 12.504 5.682 -9.547 1.00 80.75 144 VAL A N 1
ATOM 1124 C CA . VAL A 1 144 ? 12.150 4.290 -9.230 1.00 80.75 144 VAL A CA 1
ATOM 1125 C C . VAL A 1 144 ? 13.162 3.720 -8.242 1.00 80.75 144 VAL A C 1
ATOM 1127 O O . VAL A 1 144 ? 12.743 3.289 -7.178 1.00 80.75 144 VAL A O 1
ATOM 1130 N N . PHE A 1 145 ? 14.472 3.788 -8.505 1.00 76.56 145 PHE A N 1
ATOM 1131 C CA . PHE A 1 145 ? 15.493 3.290 -7.567 1.00 76.56 145 PHE A CA 1
ATOM 1132 C C . PHE A 1 145 ? 15.413 3.940 -6.183 1.00 76.56 145 PHE A C 1
ATOM 1134 O O . PHE A 1 145 ? 15.475 3.237 -5.179 1.00 76.56 145 PHE A O 1
ATOM 1141 N N . VAL A 1 146 ? 15.251 5.260 -6.116 1.00 76.62 146 VAL A N 1
ATOM 1142 C CA . VAL A 1 146 ? 15.130 6.020 -4.865 1.00 76.62 146 VAL A CA 1
ATOM 1143 C C . VAL A 1 146 ? 13.916 5.548 -4.068 1.00 76.62 146 VAL A C 1
ATOM 1145 O O . VAL A 1 146 ? 14.069 5.162 -2.913 1.00 76.62 146 VAL A O 1
ATOM 1148 N N . PHE A 1 147 ? 12.739 5.479 -4.691 1.00 71.12 147 PHE A N 1
ATOM 1149 C CA . PHE A 1 147 ? 11.526 4.971 -4.041 1.00 71.12 147 PHE A CA 1
ATOM 1150 C C . PHE A 1 147 ? 11.626 3.481 -3.685 1.00 71.12 147 PHE A C 1
ATOM 1152 O O . PHE A 1 147 ? 11.042 3.038 -2.703 1.00 71.12 147 PHE A O 1
ATOM 1159 N N . SER A 1 148 ? 12.417 2.713 -4.438 1.00 65.00 148 SER A N 1
ATOM 1160 C CA . SER A 1 148 ? 12.644 1.286 -4.183 1.00 65.00 148 SER A CA 1
ATOM 1161 C C . SER A 1 148 ? 13.593 1.022 -3.011 1.00 65.00 148 SER A C 1
ATOM 1163 O O . SER A 1 148 ? 13.484 -0.018 -2.368 1.00 65.00 148 SER A O 1
ATOM 1165 N N . THR A 1 149 ? 14.571 1.905 -2.780 1.00 61.19 149 THR A N 1
ATOM 1166 C CA . THR A 1 149 ? 15.734 1.632 -1.908 1.00 61.19 149 THR A CA 1
ATOM 1167 C C . THR A 1 149 ? 15.804 2.504 -0.662 1.00 61.19 149 THR A C 1
ATOM 1169 O O . THR A 1 149 ? 16.484 2.126 0.292 1.00 61.19 149 THR A O 1
ATOM 1172 N N . ILE A 1 150 ? 15.126 3.655 -0.638 1.00 57.41 150 ILE A N 1
ATOM 1173 C CA . ILE A 1 150 ? 15.148 4.557 0.514 1.00 57.41 150 ILE A CA 1
ATOM 1174 C C . ILE A 1 150 ? 13.984 4.232 1.449 1.00 57.41 150 ILE A C 1
ATOM 1176 O O . ILE A 1 150 ? 12.820 4.460 1.128 1.00 57.41 150 ILE A O 1
ATOM 1180 N N . GLN A 1 151 ? 14.319 3.741 2.642 1.00 50.53 151 GLN A N 1
ATOM 1181 C CA . GLN A 1 151 ? 13.394 3.618 3.765 1.00 50.53 151 GLN A CA 1
ATOM 1182 C C . GLN A 1 151 ? 13.569 4.832 4.686 1.00 50.53 151 GLN A C 1
ATOM 1184 O O . GLN A 1 151 ? 14.687 5.144 5.107 1.00 50.53 151 GLN A O 1
ATOM 1189 N N . HIS A 1 152 ? 12.479 5.553 4.956 1.00 41.81 152 HIS A N 1
ATOM 1190 C CA . HIS A 1 152 ? 12.508 6.793 5.731 1.00 41.81 152 HIS A CA 1
ATOM 1191 C C . HIS A 1 152 ? 12.265 6.513 7.224 1.00 41.81 152 HIS A C 1
ATOM 1193 O O . HIS A 1 152 ? 11.195 6.794 7.754 1.00 41.81 152 HIS A O 1
ATOM 1199 N N . ASP A 1 153 ? 13.275 5.995 7.924 1.00 38.22 153 ASP A N 1
ATOM 1200 C CA . ASP A 1 153 ? 13.244 5.855 9.389 1.00 38.22 153 ASP A CA 1
ATOM 1201 C C . ASP A 1 153 ? 13.704 7.169 10.048 1.00 38.22 153 ASP A C 1
ATOM 1203 O O . ASP A 1 153 ? 14.849 7.313 10.492 1.00 38.22 153 ASP A O 1
ATOM 1207 N N . GLY A 1 154 ? 12.830 8.179 10.073 1.00 50.75 154 GLY A N 1
ATOM 1208 C CA . GLY A 1 154 ? 13.140 9.470 10.699 1.00 50.75 154 GLY A CA 1
ATOM 1209 C C . GLY A 1 154 ? 14.317 10.197 10.029 1.00 50.75 154 GLY A C 1
ATOM 1210 O O . GLY A 1 154 ? 14.200 10.616 8.886 1.00 50.75 154 GLY A O 1
ATOM 1211 N N . TRP A 1 155 ? 15.436 10.393 10.737 1.00 37.00 155 TRP A N 1
ATOM 1212 C CA . TRP A 1 155 ? 16.586 11.202 10.279 1.00 37.00 155 TRP A CA 1
ATOM 1213 C C . TRP A 1 155 ? 17.739 10.387 9.664 1.00 37.00 155 TRP A C 1
ATOM 1215 O O . TRP A 1 155 ? 18.768 10.961 9.309 1.00 37.00 155 TRP A O 1
ATOM 1225 N N . SER A 1 156 ? 17.610 9.060 9.541 1.00 31.73 156 SER A N 1
ATOM 1226 C CA . SER A 1 156 ? 18.675 8.212 8.990 1.00 31.73 156 SER A CA 1
ATOM 1227 C C . SER A 1 156 ? 18.254 7.515 7.701 1.00 31.73 156 SER A C 1
ATOM 1229 O O . SER A 1 156 ? 17.299 6.742 7.694 1.00 31.73 156 SER A O 1
ATOM 1231 N N . PHE A 1 157 ? 19.017 7.737 6.629 1.00 42.03 157 PHE A N 1
ATOM 1232 C CA . PHE A 1 157 ? 18.904 6.982 5.384 1.00 42.03 157 PHE A CA 1
ATOM 1233 C C . PHE A 1 157 ? 19.579 5.621 5.565 1.00 42.03 157 PHE A C 1
ATOM 1235 O O . PHE A 1 157 ? 20.807 5.541 5.639 1.00 42.03 157 PHE A O 1
ATOM 1242 N N . LYS A 1 158 ? 18.799 4.541 5.648 1.00 38.59 158 LYS A N 1
ATOM 1243 C CA . LYS A 1 158 ? 19.344 3.180 5.626 1.00 38.59 158 LYS A CA 1
ATOM 1244 C C . LYS A 1 158 ? 19.176 2.596 4.233 1.00 38.59 158 LYS A C 1
ATOM 1246 O O . LYS A 1 158 ? 18.061 2.425 3.752 1.00 38.59 158 LYS A O 1
ATOM 1251 N N . PHE A 1 159 ? 20.302 2.302 3.590 1.00 39.38 159 PHE A N 1
ATOM 1252 C CA . PHE A 1 159 ? 20.327 1.580 2.327 1.00 39.38 159 PHE A CA 1
ATOM 1253 C C . PHE A 1 159 ? 20.195 0.090 2.628 1.00 39.38 159 PHE A C 1
ATOM 1255 O O . PHE A 1 159 ? 21.158 -0.546 3.058 1.00 39.38 159 PHE A O 1
ATOM 1262 N N . GLN A 1 160 ? 19.002 -0.465 2.439 1.00 42.69 160 GLN A N 1
ATOM 1263 C CA . GLN A 1 160 ? 18.803 -1.905 2.521 1.00 42.69 160 GLN A CA 1
ATOM 1264 C C . GLN A 1 160 ? 18.659 -2.435 1.097 1.00 42.69 160 GLN A C 1
ATOM 1266 O O . GLN A 1 160 ? 17.573 -2.470 0.526 1.00 42.69 160 GLN A O 1
ATOM 1271 N N . ALA A 1 161 ? 19.789 -2.816 0.496 1.00 38.50 161 ALA A N 1
ATOM 1272 C CA . ALA A 1 161 ? 19.745 -3.678 -0.674 1.00 38.50 161 ALA A CA 1
ATOM 1273 C C . ALA A 1 161 ? 19.083 -4.983 -0.226 1.00 38.50 161 ALA A C 1
ATOM 1275 O O . ALA A 1 161 ? 19.605 -5.671 0.650 1.00 38.50 161 ALA A O 1
ATOM 1276 N N . SER A 1 162 ? 17.914 -5.292 -0.777 1.00 35.78 162 SER A N 1
ATOM 1277 C CA . SER A 1 162 ? 17.227 -6.559 -0.565 1.00 35.78 162 SER A CA 1
ATOM 1278 C C . SER A 1 162 ? 18.104 -7.695 -1.100 1.00 35.78 162 SER A C 1
ATOM 1280 O O . SER A 1 162 ? 18.022 -8.091 -2.258 1.00 35.78 162 SER A O 1
ATOM 1282 N N . THR A 1 163 ? 18.987 -8.227 -0.252 1.00 34.47 163 THR A N 1
ATOM 1283 C CA . THR A 1 163 ? 19.843 -9.383 -0.567 1.00 34.47 163 THR A CA 1
ATOM 1284 C C . THR A 1 163 ? 19.056 -10.693 -0.649 1.00 34.47 163 THR A C 1
ATOM 1286 O O . THR A 1 163 ? 19.620 -11.738 -0.952 1.00 34.47 163 T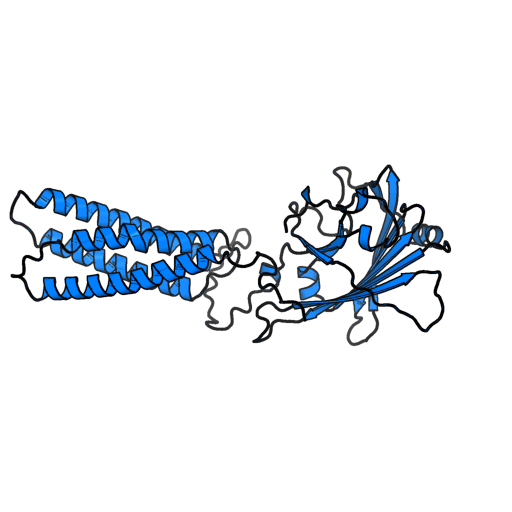HR A O 1
ATOM 1289 N N . GLU A 1 164 ? 17.745 -10.646 -0.419 1.00 33.97 164 GLU A N 1
ATOM 1290 C CA . GLU A 1 164 ? 16.828 -11.773 -0.510 1.00 33.97 164 GLU A CA 1
ATOM 1291 C C . GLU A 1 164 ? 15.940 -11.641 -1.756 1.00 33.97 164 GLU A C 1
ATOM 1293 O O . GLU A 1 164 ? 14.805 -11.170 -1.722 1.00 33.97 164 GLU A O 1
ATOM 1298 N N . PHE A 1 165 ? 16.514 -12.056 -2.886 1.00 38.22 165 PHE A N 1
ATOM 1299 C CA . PHE A 1 165 ? 15.992 -11.913 -4.251 1.00 38.22 165 PHE A CA 1
ATOM 1300 C C . PHE A 1 165 ? 14.704 -12.720 -4.557 1.00 38.22 165 PHE A C 1
ATOM 1302 O O . PHE A 1 165 ? 14.123 -12.556 -5.624 1.00 38.22 165 PHE A O 1
ATOM 1309 N N . GLU A 1 166 ? 14.226 -13.554 -3.628 1.00 35.56 166 GLU A N 1
ATOM 1310 C CA . GLU A 1 166 ? 12.968 -14.324 -3.736 1.00 35.56 166 GLU A CA 1
ATOM 1311 C C . GLU A 1 166 ? 12.104 -14.276 -2.461 1.00 35.56 166 GLU A C 1
ATOM 1313 O O . GLU A 1 166 ? 10.990 -14.801 -2.434 1.00 35.56 166 GLU A O 1
ATOM 1318 N N . THR A 1 167 ? 12.584 -13.626 -1.400 1.00 36.00 167 THR A N 1
ATOM 1319 C CA . THR A 1 167 ? 11.928 -13.586 -0.090 1.00 36.00 167 THR A CA 1
ATOM 1320 C C . THR A 1 167 ? 11.871 -12.166 0.438 1.00 36.00 167 THR A C 1
ATOM 1322 O O . THR A 1 167 ? 12.182 -11.912 1.598 1.00 36.00 167 THR A O 1
ATOM 1325 N N . SER A 1 168 ? 11.332 -11.232 -0.353 1.00 39.00 168 SER A N 1
ATOM 1326 C CA . SER A 1 168 ? 10.588 -10.133 0.263 1.00 39.00 168 SER A CA 1
ATOM 1327 C C . SER A 1 168 ? 9.362 -10.746 0.957 1.00 39.00 168 SER A C 1
ATOM 1329 O O . SER A 1 168 ? 8.235 -10.686 0.467 1.00 39.00 168 SER A O 1
ATOM 1331 N N . ARG A 1 169 ? 9.592 -11.398 2.105 1.00 44.66 169 ARG A N 1
ATOM 1332 C CA . ARG A 1 169 ? 8.664 -11.393 3.226 1.00 44.66 169 ARG A CA 1
ATOM 1333 C C . ARG A 1 169 ? 8.464 -9.916 3.506 1.00 44.66 169 ARG A C 1
ATOM 1335 O O . ARG A 1 169 ? 9.235 -9.319 4.249 1.00 44.66 169 ARG A O 1
ATOM 1342 N N . SER A 1 170 ? 7.520 -9.320 2.783 1.00 47.34 170 SER A N 1
ATOM 1343 C CA . SER A 1 170 ? 7.040 -7.981 3.051 1.00 47.34 170 SER A CA 1
ATOM 1344 C C . SER A 1 170 ? 6.782 -7.941 4.537 1.00 47.34 170 SER A C 1
ATOM 1346 O O . SER A 1 170 ? 6.021 -8.772 5.033 1.00 47.34 170 SER A O 1
ATOM 1348 N N . ASP A 1 171 ? 7.500 -7.069 5.236 1.00 49.88 171 ASP A N 1
ATOM 1349 C CA . ASP A 1 171 ? 7.274 -6.846 6.649 1.00 49.88 171 ASP A CA 1
ATOM 1350 C C . ASP A 1 171 ? 5.777 -6.535 6.801 1.00 49.88 171 ASP A C 1
ATOM 1352 O O . ASP A 1 171 ? 5.326 -5.496 6.300 1.00 49.88 171 ASP A O 1
ATOM 1356 N N . PRO A 1 172 ? 4.969 -7.449 7.373 1.00 49.53 172 PRO A N 1
ATOM 1357 C CA . PRO A 1 172 ? 3.523 -7.291 7.368 1.00 49.53 172 PRO A CA 1
ATOM 1358 C C . PRO A 1 172 ? 3.133 -6.008 8.110 1.00 49.53 172 PRO A C 1
ATOM 1360 O O . PRO A 1 172 ? 2.123 -5.390 7.787 1.00 49.53 172 PRO A O 1
ATOM 1363 N N . SER A 1 173 ? 3.980 -5.552 9.043 1.00 51.91 173 SER A N 1
ATOM 1364 C CA . SER A 1 173 ? 3.800 -4.304 9.785 1.00 51.91 173 SER A CA 1
ATOM 1365 C C . SER A 1 173 ? 3.716 -3.071 8.878 1.00 51.91 173 SER A C 1
ATOM 1367 O O . SER A 1 173 ? 2.969 -2.146 9.182 1.00 51.91 173 SER A O 1
ATOM 1369 N N . ARG A 1 174 ? 4.402 -3.079 7.727 1.00 51.00 174 ARG A N 1
ATOM 1370 C CA . ARG A 1 174 ? 4.387 -1.984 6.747 1.00 51.00 174 ARG A CA 1
ATOM 1371 C C . ARG A 1 174 ? 3.124 -1.991 5.887 1.00 51.00 174 ARG A C 1
ATOM 1373 O O . ARG A 1 174 ? 2.629 -0.932 5.534 1.00 51.00 174 ARG A O 1
ATOM 1380 N N . PHE A 1 175 ? 2.583 -3.171 5.584 1.00 53.28 175 PHE A N 1
ATOM 1381 C CA . PHE A 1 175 ? 1.339 -3.319 4.818 1.00 53.28 175 PHE A CA 1
ATOM 1382 C C . PHE A 1 175 ? 0.101 -3.029 5.677 1.00 53.28 175 PHE A C 1
ATOM 1384 O O . PHE A 1 175 ? -0.876 -2.461 5.207 1.00 53.28 175 PHE A O 1
ATOM 1391 N N . PHE A 1 176 ? 0.158 -3.391 6.957 1.00 61.09 176 PHE A N 1
ATOM 1392 C CA . PHE A 1 176 ? -0.948 -3.253 7.898 1.00 61.09 176 PHE A CA 1
ATOM 1393 C C . PHE A 1 176 ? -0.861 -2.006 8.790 1.00 61.09 176 PHE A C 1
ATOM 1395 O O . PHE A 1 176 ? -1.734 -1.818 9.635 1.00 61.09 176 PHE A O 1
ATOM 1402 N N . GLY A 1 177 ? 0.165 -1.163 8.612 1.00 57.47 177 GLY A N 1
ATOM 1403 C CA . GLY A 1 177 ? 0.548 -0.067 9.516 1.00 57.47 177 GLY A CA 1
ATOM 1404 C C . GLY A 1 177 ? -0.564 0.921 9.883 1.00 57.47 177 GLY A C 1
ATOM 1405 O O . GLY A 1 177 ? -0.535 1.519 10.958 1.00 57.47 177 GLY A O 1
ATOM 1406 N N . SER A 1 178 ? -1.572 1.053 9.024 1.00 63.59 178 SER A N 1
ATOM 1407 C CA . SER A 1 178 ? -2.741 1.917 9.216 1.00 63.59 178 SER A CA 1
ATOM 1408 C C . SER A 1 178 ? -4.077 1.171 9.170 1.00 63.59 178 SER A C 1
ATOM 1410 O O . SER A 1 178 ? -5.117 1.785 9.401 1.00 63.59 178 SER A O 1
ATOM 1412 N N . ALA A 1 179 ? -4.069 -0.135 8.881 1.00 73.75 179 ALA A N 1
ATOM 1413 C CA . ALA A 1 179 ? -5.280 -0.913 8.664 1.00 73.75 179 ALA A CA 1
ATOM 1414 C C . ALA A 1 179 ? -5.864 -1.407 9.990 1.00 73.75 179 ALA A C 1
ATOM 1416 O O . ALA A 1 179 ? -5.211 -2.080 10.794 1.00 73.75 179 ALA A O 1
ATOM 1417 N N . GLU A 1 180 ? -7.139 -1.112 10.203 1.00 83.50 180 GLU A N 1
ATOM 1418 C CA . GLU A 1 180 ? -7.853 -1.478 11.416 1.00 83.50 180 GLU A CA 1
ATOM 1419 C C . GLU A 1 180 ? -9.182 -2.142 11.052 1.00 83.50 180 GLU A C 1
ATOM 1421 O O . GLU A 1 180 ? -9.814 -1.814 10.046 1.00 83.50 180 GLU A O 1
ATOM 1426 N N . ILE A 1 181 ? -9.596 -3.110 11.867 1.00 86.31 181 ILE A N 1
ATOM 1427 C CA . ILE A 1 181 ? -10.866 -3.816 11.697 1.00 86.31 181 ILE A CA 1
ATOM 1428 C C . ILE A 1 181 ? -11.925 -3.082 12.497 1.00 86.31 181 ILE A C 1
ATOM 1430 O O . ILE A 1 181 ? -11.747 -2.838 13.692 1.00 86.31 181 ILE A O 1
ATOM 1434 N N . TYR A 1 182 ? -13.046 -2.794 11.853 1.00 87.00 182 TYR A N 1
ATOM 1435 C CA . TYR A 1 182 ? -14.205 -2.155 12.446 1.00 87.00 182 TYR A CA 1
ATOM 1436 C C . TYR A 1 182 ? -15.430 -3.059 12.340 1.00 87.00 182 TYR A C 1
ATOM 1438 O O . TYR A 1 182 ? -15.624 -3.762 11.346 1.00 87.00 182 TYR A O 1
ATOM 1446 N N . ILE A 1 183 ? -16.283 -2.997 13.357 1.00 86.81 183 ILE A N 1
ATOM 1447 C CA . ILE A 1 183 ? -17.623 -3.580 13.345 1.00 86.81 183 ILE A CA 1
ATOM 1448 C C . ILE A 1 183 ? -18.653 -2.468 13.182 1.00 86.81 183 ILE A C 1
ATOM 1450 O O . ILE A 1 183 ? -18.518 -1.387 13.763 1.00 86.81 183 ILE A O 1
ATOM 1454 N N . ASN A 1 184 ? -19.686 -2.720 12.383 1.00 85.25 184 ASN A N 1
ATOM 1455 C CA . ASN A 1 184 ? -20.801 -1.791 12.291 1.00 85.25 184 ASN A CA 1
ATOM 1456 C C . ASN A 1 184 ? -21.668 -1.903 13.549 1.00 85.25 184 ASN A C 1
ATOM 1458 O O . ASN A 1 184 ? -22.045 -3.002 13.952 1.00 85.25 184 ASN A O 1
ATOM 1462 N N . VAL A 1 185 ? -22.026 -0.775 14.157 1.00 80.38 185 VAL A N 1
ATOM 1463 C CA . VAL A 1 185 ? -22.832 -0.773 15.388 1.00 80.38 185 VAL A CA 1
ATOM 1464 C C . VAL A 1 185 ? -24.238 -1.338 15.145 1.00 80.38 185 VAL A C 1
ATOM 1466 O O . VAL A 1 185 ? -24.820 -1.926 16.053 1.00 80.38 185 VAL A O 1
ATOM 1469 N N . ALA A 1 186 ? -24.776 -1.240 13.924 1.00 76.31 186 ALA A N 1
ATOM 1470 C CA . ALA A 1 186 ? -26.060 -1.850 13.580 1.00 76.31 186 ALA A CA 1
ATOM 1471 C C . ALA A 1 186 ? -26.032 -3.388 13.682 1.00 76.31 186 ALA A C 1
ATOM 1473 O O . ALA A 1 186 ? -27.037 -3.992 14.051 1.00 76.31 186 ALA A O 1
ATOM 1474 N N . GLU A 1 187 ? -24.879 -4.026 13.442 1.00 73.12 187 GLU A N 1
ATOM 1475 C CA . GLU A 1 187 ? -24.713 -5.483 13.588 1.00 73.12 187 GLU A CA 1
ATOM 1476 C C . GLU A 1 187 ? -24.764 -5.932 15.053 1.00 73.12 187 GLU A C 1
ATOM 1478 O O . GLU A 1 187 ? -25.142 -7.068 15.334 1.00 73.12 187 GLU A O 1
ATOM 1483 N N . LEU A 1 188 ? -24.437 -5.036 15.993 1.00 70.81 188 LEU A N 1
ATOM 1484 C CA . LEU A 1 188 ? -24.566 -5.289 17.432 1.00 70.81 188 LEU A CA 1
ATOM 1485 C C . LEU A 1 188 ? -26.038 -5.306 17.886 1.00 70.81 188 LEU A C 1
ATOM 1487 O O . LEU A 1 188 ? -26.332 -5.689 19.014 1.00 70.81 188 LEU A O 1
ATOM 1491 N N . ASN A 1 189 ? -26.968 -4.862 17.033 1.00 66.06 189 ASN A N 1
ATOM 1492 C CA . ASN A 1 189 ? -28.389 -4.760 17.345 1.00 66.06 189 ASN A CA 1
ATOM 1493 C C . ASN A 1 189 ? -29.254 -5.179 16.148 1.00 66.06 189 ASN A C 1
ATOM 1495 O O . ASN A 1 189 ? -30.049 -4.392 15.614 1.00 66.06 189 ASN A O 1
ATOM 1499 N N . LYS A 1 190 ? -29.090 -6.441 15.731 1.00 61.91 190 LYS A N 1
ATOM 1500 C CA . LYS A 1 190 ? -29.963 -7.100 14.752 1.00 61.91 190 LYS A CA 1
ATOM 1501 C C . LYS A 1 190 ? -31.394 -7.141 15.304 1.00 61.91 190 LYS A C 1
ATOM 1503 O O . LYS A 1 190 ? -31.752 -8.041 16.052 1.00 61.91 190 LYS A O 1
ATOM 1508 N N . GLY A 1 191 ? -32.192 -6.129 14.964 1.00 51.28 191 GLY A N 1
ATOM 1509 C CA . GLY A 1 191 ? -33.572 -5.977 15.440 1.00 51.28 191 GLY A CA 1
ATOM 1510 C C . GLY A 1 191 ? -34.040 -4.531 15.618 1.00 51.28 191 GLY A C 1
ATOM 1511 O O . GLY A 1 191 ? -35.243 -4.284 15.601 1.00 51.28 191 GLY A O 1
ATOM 1512 N N . SER A 1 192 ? -33.131 -3.551 15.731 1.00 51.72 192 SER A N 1
ATOM 1513 C CA . SER A 1 192 ? -33.532 -2.141 15.870 1.00 51.72 192 SER A CA 1
ATOM 1514 C C . SER A 1 192 ? -33.587 -1.406 14.523 1.00 51.72 192 SER A C 1
ATOM 1516 O O . SER A 1 192 ? -32.621 -1.397 13.767 1.00 51.72 192 SER A O 1
ATOM 1518 N N . THR A 1 193 ? -34.700 -0.729 14.240 1.00 45.94 193 THR A N 1
ATOM 1519 C CA . THR A 1 193 ? -34.980 0.014 12.992 1.00 45.94 193 THR A CA 1
ATOM 1520 C C . THR A 1 193 ? -34.366 1.423 12.937 1.00 45.94 193 THR A C 1
ATOM 1522 O O . THR A 1 193 ? -34.752 2.246 12.106 1.00 45.94 193 THR A O 1
ATOM 1525 N N . GLN A 1 194 ? -33.408 1.748 13.811 1.00 54.16 194 GLN A N 1
ATOM 1526 C CA . GLN A 1 194 ? -32.800 3.082 13.841 1.00 54.16 194 GLN A CA 1
ATOM 1527 C C . GLN A 1 194 ? -31.763 3.258 12.722 1.00 54.16 194 GLN A C 1
ATOM 1529 O O . GLN A 1 194 ? -30.612 2.847 12.845 1.00 54.16 194 GLN A O 1
ATOM 1534 N N . SER A 1 195 ? -32.165 3.966 11.663 1.00 52.34 195 SER A N 1
ATOM 1535 C CA . SER A 1 195 ? -31.358 4.301 10.478 1.00 52.34 195 SER A CA 1
ATOM 1536 C C . SER A 1 195 ? -30.035 5.018 10.773 1.00 52.34 195 SER A C 1
ATOM 1538 O O . SER A 1 195 ? -29.100 4.935 9.981 1.00 52.34 195 SER A O 1
ATOM 1540 N N . ASN A 1 196 ? -29.939 5.722 11.904 1.00 59.97 196 ASN A N 1
ATOM 1541 C CA . ASN A 1 196 ? -28.797 6.586 12.218 1.00 59.97 196 ASN A CA 1
ATOM 1542 C C . ASN A 1 196 ? -27.526 5.815 12.620 1.00 59.97 196 ASN A C 1
ATOM 1544 O O . ASN A 1 196 ? -26.451 6.405 12.634 1.00 59.97 196 ASN A O 1
ATOM 1548 N N . LEU A 1 197 ? -27.625 4.514 12.919 1.00 68.50 197 LEU A N 1
ATOM 1549 C CA . LEU A 1 197 ? -26.485 3.682 13.334 1.00 68.50 197 LEU A CA 1
ATOM 1550 C C . LEU A 1 197 ? -25.798 2.959 12.166 1.00 68.50 197 LEU A C 1
ATOM 1552 O O . LEU A 1 197 ? -24.682 2.467 12.317 1.00 68.50 197 LEU A O 1
ATOM 1556 N N . ASN A 1 198 ? -26.415 2.950 10.981 1.00 71.94 198 ASN A N 1
ATOM 1557 C CA . ASN A 1 198 ? -25.887 2.241 9.811 1.00 71.94 198 ASN A CA 1
ATOM 1558 C C . ASN A 1 198 ? -24.537 2.800 9.332 1.00 71.94 198 ASN A C 1
ATOM 1560 O O . ASN A 1 198 ? -23.767 2.083 8.696 1.00 71.94 198 ASN A O 1
ATOM 1564 N N . ASN A 1 199 ? -24.234 4.062 9.655 1.00 80.06 199 ASN A N 1
ATOM 1565 C CA . ASN A 1 199 ? -22.970 4.720 9.317 1.00 80.06 199 ASN A CA 1
ATOM 1566 C C . ASN A 1 199 ? -22.016 4.865 10.518 1.00 80.06 199 ASN A C 1
ATOM 1568 O O . ASN A 1 199 ? -21.089 5.672 10.474 1.00 80.06 199 ASN A O 1
ATOM 1572 N N . THR A 1 200 ? -22.265 4.135 11.609 1.00 85.00 200 THR A N 1
ATOM 1573 C CA . THR A 1 200 ? -21.442 4.200 12.822 1.00 85.00 200 THR A CA 1
ATOM 1574 C C . THR A 1 200 ? -20.643 2.921 13.008 1.00 85.00 200 THR A C 1
ATOM 1576 O O . THR A 1 200 ? -21.159 1.810 12.868 1.00 85.00 200 THR A O 1
ATOM 1579 N N . TRP A 1 201 ? -19.365 3.096 13.316 1.00 86.38 201 TRP A N 1
ATOM 1580 C CA . TRP A 1 201 ? -18.368 2.042 13.358 1.00 86.38 201 TRP A CA 1
ATOM 1581 C C . TRP A 1 201 ? -17.650 2.055 14.702 1.00 86.38 201 TRP A C 1
ATOM 1583 O O . TRP A 1 201 ? -17.293 3.111 15.234 1.00 86.38 201 TRP A O 1
ATOM 1593 N N . LEU A 1 202 ? -17.426 0.861 15.237 1.00 87.50 202 LEU A N 1
ATOM 1594 C CA . LEU A 1 202 ? -16.633 0.624 16.433 1.00 87.50 202 LEU A CA 1
ATOM 1595 C C . LEU A 1 202 ? -15.339 -0.068 16.010 1.00 87.50 202 LEU A C 1
ATOM 1597 O O . LEU A 1 202 ? -15.372 -1.075 15.300 1.00 87.50 202 LEU A O 1
ATOM 1601 N N . LYS A 1 203 ? -14.197 0.478 16.421 1.00 88.50 203 LYS A N 1
ATOM 1602 C CA . LYS A 1 203 ? -12.898 -0.133 16.141 1.00 88.50 203 LYS A CA 1
ATOM 1603 C C . LYS A 1 203 ? -12.759 -1.396 16.980 1.00 88.50 203 LYS A C 1
ATOM 1605 O O . LYS A 1 203 ? -13.011 -1.352 18.175 1.00 88.50 203 LYS A O 1
ATOM 1610 N N . MET A 1 204 ? -12.337 -2.499 16.372 1.00 86.75 204 MET A N 1
ATOM 1611 C CA . MET A 1 204 ? -12.180 -3.796 17.036 1.00 86.75 204 MET A CA 1
ATOM 1612 C C . MET A 1 204 ? -10.726 -4.110 17.350 1.00 86.75 204 MET A C 1
ATOM 1614 O O . MET A 1 204 ? -10.390 -4.508 18.463 1.00 86.75 204 MET A O 1
ATOM 1618 N N . VAL A 1 205 ? -9.857 -3.992 16.350 1.00 86.50 205 VAL A N 1
ATOM 1619 C CA . VAL A 1 205 ? -8.453 -4.370 16.482 1.00 86.50 205 VAL A CA 1
ATOM 1620 C C . VAL A 1 205 ? -7.630 -3.711 15.384 1.00 86.50 205 VAL A C 1
ATOM 1622 O O . VAL A 1 205 ? -8.099 -3.538 14.260 1.00 86.50 205 VAL A O 1
ATOM 1625 N N . ASN A 1 206 ? -6.401 -3.328 15.713 1.00 83.69 206 ASN A N 1
ATOM 1626 C CA . ASN A 1 206 ? -5.435 -2.858 14.728 1.00 83.69 206 ASN A CA 1
ATOM 1627 C C . ASN A 1 206 ? -4.689 -4.074 14.151 1.00 83.69 206 ASN A C 1
ATOM 1629 O O . ASN A 1 206 ? -4.238 -4.926 14.921 1.00 83.69 206 ASN A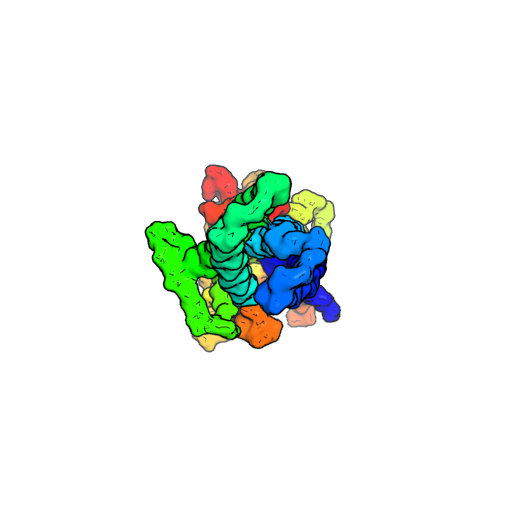 O 1
ATOM 1633 N N . LEU A 1 207 ? -4.540 -4.180 12.828 1.00 78.25 207 LEU A N 1
ATOM 1634 C CA . LEU A 1 207 ? -3.867 -5.346 12.245 1.00 78.25 207 LEU A CA 1
ATOM 1635 C C . LEU A 1 207 ? -2.407 -5.452 12.678 1.00 78.25 207 LEU A C 1
ATOM 1637 O O . LEU A 1 207 ? -1.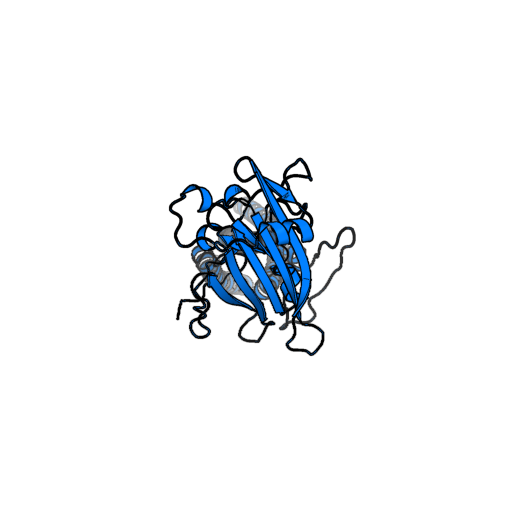937 -6.566 12.877 1.00 78.25 207 LEU A O 1
ATOM 1641 N N . THR A 1 208 ? -1.715 -4.334 12.917 1.00 77.12 208 THR A N 1
ATOM 1642 C CA . THR A 1 208 ? -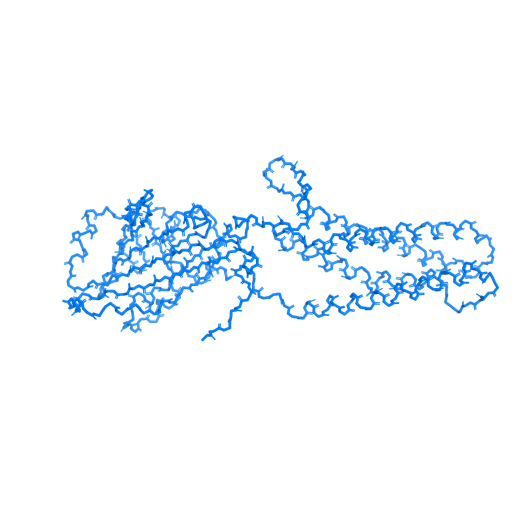0.345 -4.366 13.462 1.00 77.12 208 THR A CA 1
ATOM 1643 C C . THR A 1 208 ? -0.282 -5.137 14.777 1.00 77.12 208 THR A C 1
ATOM 1645 O O . THR A 1 208 ? 0.554 -6.021 14.946 1.00 77.12 208 THR A O 1
ATOM 1648 N N . SER A 1 209 ? -1.252 -4.899 15.665 1.00 78.19 209 SER A N 1
ATOM 1649 C CA . SER A 1 209 ? -1.334 -5.609 16.940 1.00 78.19 209 SER A CA 1
ATOM 1650 C C . SER A 1 209 ? -1.633 -7.102 16.783 1.00 78.19 209 SER A C 1
ATOM 1652 O O . SER A 1 209 ? -1.179 -7.885 17.613 1.00 78.19 209 SER A O 1
ATOM 1654 N N . LEU A 1 210 ? -2.329 -7.510 15.713 1.00 78.81 210 LEU A N 1
ATOM 1655 C CA . LEU A 1 210 ? -2.579 -8.921 15.402 1.00 78.81 210 LEU A CA 1
ATOM 1656 C C . LEU A 1 210 ? -1.353 -9.640 14.837 1.00 78.81 210 LEU A C 1
ATOM 1658 O O . LEU A 1 210 ? -1.246 -10.850 14.997 1.00 78.81 210 LEU A O 1
ATOM 1662 N N . ILE A 1 211 ? -0.423 -8.937 14.192 1.00 76.38 211 ILE A N 1
ATOM 1663 C CA . ILE A 1 211 ? 0.833 -9.546 13.725 1.00 76.38 211 ILE A CA 1
ATOM 1664 C C . ILE A 1 211 ? 1.693 -9.919 14.931 1.00 76.38 211 ILE A C 1
ATOM 1666 O O . ILE A 1 211 ? 2.184 -11.044 15.017 1.00 76.38 211 ILE A O 1
ATOM 1670 N N . ASP A 1 212 ? 1.822 -8.991 15.884 1.00 78.56 212 ASP A N 1
ATOM 1671 C CA . ASP A 1 212 ? 2.584 -9.203 17.117 1.00 78.56 212 ASP A CA 1
ATOM 1672 C C . ASP A 1 212 ? 1.901 -10.222 18.036 1.00 78.56 212 ASP A C 1
ATOM 1674 O O . ASP A 1 212 ? 2.554 -11.010 18.725 1.00 78.56 212 ASP A O 1
ATOM 1678 N N . LYS A 1 213 ? 0.565 -10.195 18.067 1.00 81.94 213 LYS A N 1
ATOM 1679 C CA . LYS A 1 213 ? -0.276 -11.044 18.912 1.00 81.94 213 LYS A CA 1
ATOM 1680 C C . LYS A 1 213 ? -1.261 -11.801 18.019 1.00 81.94 213 LYS A C 1
ATOM 1682 O O . LYS A 1 213 ? -2.394 -11.354 17.846 1.00 81.94 213 LYS A O 1
ATOM 1687 N N . PRO A 1 214 ? -0.870 -12.978 17.498 1.00 81.06 214 PRO A N 1
ATOM 1688 C CA . PRO A 1 214 ? -1.588 -13.673 16.427 1.00 81.06 214 PRO A CA 1
ATOM 1689 C C . PRO A 1 214 ? -2.965 -14.206 16.815 1.00 81.06 214 PRO A C 1
ATOM 1691 O O . PRO A 1 214 ? -3.665 -14.756 15.973 1.00 81.06 214 PRO A O 1
ATOM 1694 N N . SER A 1 215 ? -3.368 -14.069 18.075 1.00 83.56 215 SER A N 1
ATOM 1695 C CA . SER A 1 215 ? -4.679 -14.465 18.564 1.00 83.56 215 SER A CA 1
ATOM 1696 C C . SER A 1 215 ? -5.157 -13.434 19.579 1.00 83.56 215 SER A C 1
ATOM 1698 O O . SER A 1 215 ? -4.475 -13.171 20.571 1.00 83.56 215 SER A O 1
ATOM 1700 N N . GLN A 1 216 ? -6.326 -12.852 19.331 1.00 85.00 216 GLN A N 1
ATOM 1701 C CA . GLN A 1 216 ? -6.943 -11.854 20.198 1.00 85.00 216 GLN A CA 1
ATOM 1702 C C . GLN A 1 216 ? -8.449 -12.080 20.253 1.00 85.00 216 GLN A C 1
ATOM 1704 O O . GLN A 1 216 ? -9.106 -12.235 19.226 1.00 85.00 216 GLN A O 1
ATOM 1709 N N . LEU A 1 217 ? -9.006 -12.078 21.458 1.00 85.44 217 LEU A N 1
ATOM 1710 C CA . LEU A 1 217 ? -10.433 -12.260 21.690 1.00 85.44 217 LEU A CA 1
ATOM 1711 C C . LEU A 1 217 ? -11.022 -10.951 22.209 1.00 85.44 217 LEU A C 1
ATOM 1713 O O . LEU A 1 217 ? -10.552 -10.406 23.204 1.00 85.44 217 LEU A O 1
ATOM 1717 N N . GLN A 1 218 ? -12.045 -10.446 21.533 1.00 86.69 218 GLN A N 1
ATOM 1718 C CA . GLN A 1 218 ? -12.788 -9.261 21.941 1.00 86.69 218 GLN A CA 1
ATOM 1719 C C . GLN A 1 218 ? -14.162 -9.675 22.453 1.00 86.69 218 GLN A C 1
ATOM 1721 O O . GLN A 1 218 ? -14.888 -10.397 21.770 1.00 86.69 218 GLN A O 1
ATOM 1726 N N . LYS A 1 219 ? -14.525 -9.204 23.645 1.00 86.88 219 LYS A N 1
ATOM 1727 C CA . LYS A 1 219 ? -15.862 -9.351 24.220 1.00 86.88 219 LYS A CA 1
ATOM 1728 C C . LYS A 1 219 ? -16.512 -7.980 24.301 1.00 86.88 219 LYS A C 1
ATOM 1730 O O . LYS A 1 219 ? -15.988 -7.096 24.975 1.00 86.88 219 LYS A O 1
ATOM 1735 N N . ILE A 1 220 ? -17.665 -7.831 23.668 1.00 86.44 220 ILE A N 1
ATOM 1736 C CA . ILE A 1 220 ? -18.476 -6.617 23.713 1.00 86.44 220 ILE A CA 1
ATOM 1737 C C . ILE A 1 220 ? -19.761 -6.941 24.458 1.00 86.44 220 ILE A C 1
ATOM 1739 O O . ILE A 1 220 ? -20.451 -7.899 24.115 1.00 86.44 220 ILE A O 1
ATOM 1743 N N . LYS A 1 221 ? -20.082 -6.135 25.465 1.00 84.38 221 LYS A N 1
ATOM 1744 C CA . LYS A 1 221 ? -21.392 -6.113 26.111 1.00 84.38 221 LYS A CA 1
ATOM 1745 C C . LYS A 1 221 ? -22.075 -4.787 25.837 1.00 84.38 221 LYS A C 1
ATOM 1747 O O . LYS A 1 221 ? -21.447 -3.730 25.940 1.00 84.38 221 LYS A O 1
ATOM 1752 N N . PHE A 1 222 ? -23.357 -4.865 25.519 1.00 78.75 222 PHE A N 1
ATOM 1753 C CA . PHE A 1 222 ? -24.166 -3.720 25.141 1.00 78.75 222 PHE A CA 1
ATOM 1754 C C . PHE A 1 222 ? -25.568 -3.809 25.753 1.00 78.75 222 PHE A C 1
ATOM 1756 O O . PHE A 1 222 ? -26.166 -4.885 25.800 1.00 78.75 222 PHE A O 1
ATOM 1763 N N . GLU A 1 223 ? -26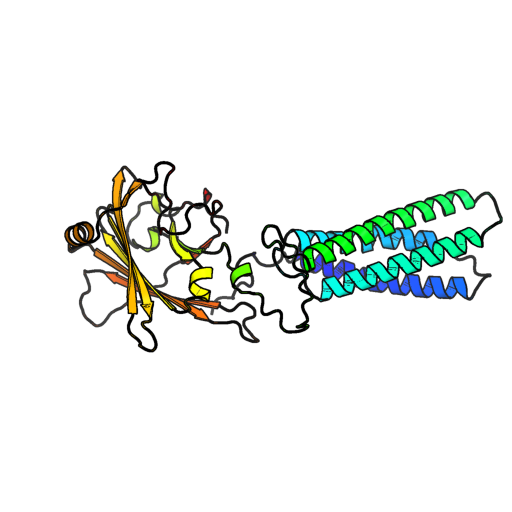.094 -2.669 26.201 1.00 76.50 223 GLU A N 1
ATOM 1764 C CA . GLU A 1 223 ? -27.456 -2.533 26.737 1.00 76.50 223 GLU A CA 1
ATOM 1765 C C . GLU A 1 223 ? -28.465 -2.371 25.583 1.00 76.50 223 GLU A C 1
ATOM 1767 O O . GLU A 1 223 ? -28.462 -1.351 24.887 1.00 76.50 223 GLU A O 1
ATOM 1772 N N . ARG A 1 224 ? -29.329 -3.374 25.358 1.00 67.06 224 ARG A N 1
ATOM 1773 C CA . ARG A 1 224 ? -30.166 -3.493 24.146 1.00 67.06 224 ARG A CA 1
ATOM 1774 C C . ARG A 1 224 ? -31.153 -2.336 23.963 1.00 67.06 224 ARG A C 1
ATOM 1776 O O . ARG A 1 224 ? -31.255 -1.797 22.858 1.00 67.06 224 ARG A O 1
ATOM 1783 N N . GLU A 1 225 ? -31.874 -1.965 25.023 1.00 62.69 225 GLU A N 1
ATOM 1784 C CA . GLU A 1 225 ? -32.994 -1.016 24.938 1.00 62.69 225 GLU A CA 1
ATOM 1785 C C . GLU A 1 225 ? -32.548 0.446 24.880 1.00 62.69 225 GLU A C 1
ATOM 1787 O O . GLU A 1 225 ? -32.974 1.204 24.008 1.00 62.69 225 GLU A O 1
ATOM 1792 N N . LYS A 1 226 ? -31.692 0.858 25.821 1.00 61.81 226 LYS A N 1
ATOM 1793 C CA . LYS A 1 226 ? -31.327 2.270 25.990 1.00 61.81 226 LYS A CA 1
ATOM 1794 C C . LYS A 1 226 ? -30.091 2.662 25.199 1.00 61.81 226 LYS A C 1
ATOM 1796 O O . LYS A 1 226 ? -29.925 3.844 24.930 1.00 61.81 226 LYS A O 1
ATOM 1801 N N . LYS A 1 227 ? -29.264 1.693 24.786 1.00 65.44 227 LYS A N 1
ATOM 1802 C CA . LYS A 1 227 ? -28.048 1.914 23.982 1.00 65.44 227 LYS A CA 1
ATOM 1803 C C . LYS A 1 227 ? -27.018 2.834 24.636 1.00 65.44 227 LYS A C 1
ATOM 1805 O O . LYS A 1 227 ? -26.080 3.274 23.978 1.00 65.44 227 LYS A O 1
ATOM 1810 N N . THR A 1 228 ? -27.172 3.085 25.934 1.00 70.88 228 THR A N 1
ATOM 1811 C CA . THR A 1 228 ? -26.384 4.099 26.626 1.00 70.88 228 THR A CA 1
ATOM 1812 C C . THR A 1 228 ? -25.039 3.577 27.096 1.00 70.88 228 THR A C 1
ATOM 1814 O O . THR A 1 228 ? -24.199 4.364 27.507 1.00 70.88 228 THR A O 1
ATOM 1817 N N . LYS A 1 229 ? -24.796 2.262 27.077 1.00 80.25 229 LYS A N 1
ATOM 1818 C CA . LYS A 1 229 ? -23.624 1.684 27.744 1.00 80.25 229 LYS A CA 1
ATOM 1819 C C . LYS A 1 229 ? -22.960 0.606 26.918 1.00 80.25 229 LYS A C 1
ATOM 1821 O O . LYS A 1 229 ? -23.627 -0.254 26.342 1.00 80.25 229 LYS A O 1
ATOM 1826 N N . ILE A 1 230 ? -21.633 0.651 26.912 1.00 84.69 230 ILE A N 1
ATOM 1827 C CA . ILE A 1 230 ? -20.785 -0.256 26.146 1.00 84.69 230 ILE A CA 1
ATOM 1828 C C . ILE A 1 230 ? -19.627 -0.680 27.038 1.00 84.69 230 ILE A C 1
ATOM 1830 O O . ILE A 1 230 ? -18.903 0.168 27.555 1.00 84.69 230 ILE A O 1
ATOM 1834 N N . LEU A 1 231 ? -19.433 -1.986 27.195 1.00 87.38 231 LEU A N 1
ATOM 1835 C CA . LEU A 1 231 ? -18.259 -2.552 27.849 1.00 87.38 231 LEU A CA 1
ATOM 1836 C C . LEU A 1 231 ? -17.505 -3.413 26.847 1.00 87.38 231 LEU A C 1
ATOM 1838 O O . LEU A 1 231 ? -18.061 -4.361 26.293 1.00 87.38 231 LEU A O 1
ATOM 1842 N N . ILE A 1 232 ? -16.233 -3.101 26.644 1.00 88.81 232 ILE A N 1
ATOM 1843 C CA . ILE A 1 232 ? -15.363 -3.806 25.712 1.00 88.81 232 ILE A CA 1
ATOM 1844 C C . ILE A 1 232 ? -14.187 -4.367 26.493 1.00 88.81 232 ILE A C 1
ATOM 1846 O O . ILE A 1 232 ? -13.476 -3.639 27.185 1.00 88.81 232 ILE A O 1
ATOM 1850 N N . LYS A 1 233 ? -13.988 -5.678 26.391 1.00 88.50 233 LYS A N 1
ATOM 1851 C CA . LYS A 1 233 ? -12.877 -6.386 27.019 1.00 88.50 233 LYS A CA 1
ATOM 1852 C C . LYS A 1 233 ? -12.036 -7.076 25.965 1.00 88.50 233 LYS A C 1
ATOM 1854 O O . LYS A 1 233 ? -12.549 -7.866 25.175 1.00 88.50 233 LYS A O 1
ATOM 1859 N N . THR A 1 234 ? -10.738 -6.824 26.018 1.00 87.69 234 THR A N 1
ATOM 1860 C CA . THR A 1 234 ? -9.745 -7.459 25.163 1.00 87.69 234 THR A CA 1
ATOM 1861 C C . THR A 1 234 ? -9.005 -8.523 25.949 1.00 87.69 234 THR A C 1
ATOM 1863 O O . THR A 1 234 ? -8.418 -8.248 26.998 1.00 87.69 234 THR A O 1
ATOM 1866 N N . PHE A 1 235 ? -8.982 -9.734 25.407 1.00 86.00 235 PHE A N 1
ATOM 1867 C CA . PHE A 1 235 ? -8.260 -10.856 25.969 1.00 86.00 235 PHE A CA 1
ATOM 1868 C C . PHE A 1 235 ? -7.170 -11.343 25.020 1.00 86.00 235 PHE A C 1
ATOM 1870 O O . PHE A 1 235 ? -7.352 -11.396 23.801 1.00 86.00 235 PHE A O 1
ATOM 1877 N N . LEU A 1 236 ? -6.045 -11.746 25.603 1.00 86.12 236 LEU A N 1
ATOM 1878 C CA . LEU A 1 236 ? -4.919 -12.353 24.899 1.00 86.12 236 LEU A CA 1
ATOM 1879 C C . LEU A 1 236 ? -4.653 -13.756 25.454 1.00 86.12 236 LEU A C 1
ATOM 1881 O O . LEU A 1 236 ? -4.905 -13.990 26.640 1.00 86.12 236 LEU A O 1
ATOM 1885 N N . PRO A 1 237 ? -4.150 -14.691 24.632 1.00 82.56 237 PRO A N 1
ATOM 1886 C CA . PRO A 1 237 ? -3.792 -16.021 25.100 1.00 82.56 237 PRO A CA 1
ATOM 1887 C C . PRO A 1 237 ? -2.700 -15.922 26.167 1.00 82.56 237 PRO A C 1
ATOM 1889 O O . PRO A 1 237 ? -1.695 -15.228 25.995 1.00 82.56 237 PRO A O 1
ATOM 1892 N N . ARG A 1 238 ? -2.886 -16.629 27.280 1.00 82.81 238 ARG A N 1
ATOM 1893 C CA . ARG A 1 238 ? -1.847 -16.784 28.298 1.00 82.81 238 ARG A CA 1
ATOM 1894 C C . ARG A 1 238 ? -0.830 -17.811 27.789 1.00 82.81 238 ARG A C 1
ATOM 1896 O O . ARG A 1 238 ? -1.226 -18.869 27.303 1.00 82.81 238 ARG A O 1
ATOM 1903 N N . ASN A 1 239 ? 0.464 -17.490 27.890 1.00 72.31 239 ASN A N 1
ATOM 1904 C CA . ASN A 1 239 ? 1.581 -18.282 27.349 1.00 72.31 239 ASN A CA 1
ATOM 1905 C C . ASN A 1 239 ? 1.349 -19.804 27.439 1.00 72.31 239 ASN A C 1
ATOM 1907 O O . ASN A 1 239 ? 1.229 -20.348 28.536 1.00 72.31 239 ASN A O 1
ATOM 1911 N N . ASN A 1 240 ? 1.320 -20.471 26.279 1.00 63.69 240 ASN A N 1
ATOM 1912 C CA . ASN A 1 240 ? 1.166 -21.924 26.103 1.00 63.69 240 ASN A CA 1
ATOM 1913 C C . ASN A 1 240 ? -0.108 -22.558 26.700 1.00 63.69 240 ASN A C 1
ATOM 1915 O O . ASN A 1 240 ? -0.147 -23.772 26.895 1.00 63.69 240 ASN A O 1
ATOM 1919 N N . SER A 1 241 ? -1.158 -21.777 26.956 1.00 68.50 241 SER A N 1
ATOM 1920 C CA . SER A 1 241 ? -2.461 -22.280 27.407 1.00 68.50 241 SER A CA 1
ATOM 1921 C C . SER A 1 241 ? -3.574 -21.909 26.426 1.00 68.50 241 SER A C 1
ATOM 1923 O O . SER A 1 241 ? -3.469 -20.921 25.701 1.00 68.50 241 SER A O 1
ATOM 1925 N N . ALA A 1 242 ? -4.652 -22.697 26.417 1.00 68.44 242 ALA A N 1
ATOM 1926 C CA . ALA A 1 242 ? -5.885 -22.356 25.702 1.00 68.44 242 ALA A CA 1
ATOM 1927 C C . ALA A 1 242 ? -6.685 -21.236 26.403 1.00 68.44 242 ALA A C 1
ATOM 1929 O O . ALA A 1 242 ? -7.705 -20.786 25.882 1.00 68.44 242 ALA A O 1
ATOM 1930 N N . ASP A 1 243 ? -6.222 -20.786 27.573 1.00 78.06 243 ASP A N 1
ATOM 1931 C CA . ASP A 1 243 ? -6.891 -19.783 28.387 1.00 78.06 243 ASP A CA 1
ATOM 1932 C C . ASP A 1 243 ? -6.553 -18.365 27.922 1.00 78.06 243 ASP A C 1
ATOM 1934 O O . ASP A 1 243 ? -5.410 -18.018 27.609 1.00 78.06 243 ASP A O 1
ATOM 1938 N N . PHE A 1 244 ? -7.573 -17.514 27.941 1.00 81.00 244 PHE A N 1
ATOM 1939 C CA . PHE A 1 244 ? -7.480 -16.107 27.584 1.00 81.00 244 PHE A CA 1
ATOM 1940 C C . PHE A 1 244 ? -7.464 -15.240 28.848 1.00 81.00 244 PHE A C 1
ATOM 1942 O O . PHE A 1 244 ? -8.347 -15.342 29.699 1.00 81.00 244 PHE A O 1
ATOM 1949 N N . GLN A 1 245 ? -6.473 -14.357 28.970 1.00 87.56 245 GLN A N 1
ATOM 1950 C CA . GLN A 1 245 ? -6.372 -13.391 30.062 1.00 87.56 245 GLN A CA 1
ATOM 1951 C C . GLN A 1 245 ? -6.867 -12.018 29.605 1.00 87.56 245 GLN A C 1
ATOM 1953 O O . GLN A 1 245 ? -6.468 -11.533 28.547 1.00 87.56 245 GLN A O 1
ATOM 1958 N N . ASN A 1 246 ? -7.708 -11.377 30.423 1.00 86.19 246 ASN A N 1
ATOM 1959 C CA . ASN A 1 246 ? -8.131 -9.998 30.189 1.00 86.19 246 ASN A CA 1
ATOM 1960 C C . ASN A 1 246 ? -6.925 -9.060 30.338 1.00 86.19 246 ASN A C 1
ATOM 1962 O O . ASN A 1 246 ? -6.282 -9.048 31.390 1.00 86.19 246 ASN A O 1
ATOM 1966 N N . VAL A 1 247 ? -6.629 -8.292 29.292 1.00 86.81 247 VAL A N 1
ATOM 1967 C CA . VAL A 1 247 ? -5.520 -7.326 29.265 1.00 86.81 247 VAL A CA 1
ATOM 1968 C C . VAL A 1 247 ? -5.988 -5.881 29.154 1.00 86.81 247 VAL A C 1
ATOM 1970 O O . VAL A 1 247 ? -5.210 -4.976 29.448 1.00 86.81 247 VAL A O 1
ATOM 1973 N N . LYS A 1 248 ? -7.233 -5.649 28.725 1.00 86.62 248 LYS A N 1
ATOM 1974 C CA . LYS A 1 248 ? -7.789 -4.307 28.573 1.00 86.62 248 LYS A CA 1
ATOM 1975 C C . LYS A 1 248 ? -9.298 -4.325 28.758 1.00 86.62 248 LYS A C 1
ATOM 1977 O O . LYS A 1 248 ? -9.978 -5.172 28.189 1.00 86.62 248 LYS A O 1
ATOM 1982 N N . SER A 1 249 ? -9.805 -3.358 29.510 1.00 86.81 249 SER A N 1
ATOM 1983 C CA . SER A 1 249 ? -11.227 -3.172 29.777 1.00 86.81 249 SER A CA 1
ATOM 1984 C C . SER A 1 249 ? -11.562 -1.700 29.572 1.00 86.81 249 SER A C 1
ATOM 1986 O O . SER A 1 249 ? -10.926 -0.835 30.171 1.00 86.81 249 SER A O 1
ATOM 1988 N N . GLU A 1 250 ? -12.510 -1.414 28.689 1.00 88.44 250 GLU A N 1
ATOM 1989 C CA . GLU A 1 250 ? -12.997 -0.068 28.397 1.00 88.44 250 GLU A CA 1
ATOM 1990 C C . GLU A 1 250 ? -14.504 -0.038 28.619 1.00 88.44 250 GLU A C 1
ATOM 1992 O O . GLU A 1 250 ? -15.238 -0.818 28.010 1.00 88.44 250 GLU A O 1
ATOM 1997 N N . CYS A 1 251 ? -14.965 0.860 29.487 1.00 87.69 251 CYS A N 1
ATOM 1998 C CA . CYS A 1 251 ? -16.385 1.098 29.686 1.00 87.69 251 CYS A CA 1
ATOM 1999 C C . CYS A 1 251 ? -16.762 2.513 29.272 1.00 87.69 251 CYS A C 1
ATOM 2001 O O . CYS A 1 251 ? -16.105 3.486 29.647 1.00 87.69 251 CYS A O 1
ATOM 2003 N N . TYR A 1 252 ? -17.871 2.605 28.551 1.00 87.75 252 TYR A N 1
ATOM 2004 C CA . TYR A 1 252 ? -18.422 3.832 28.020 1.00 87.75 252 TYR A CA 1
ATOM 2005 C C . TYR A 1 252 ? -19.871 4.001 28.459 1.00 87.75 252 TYR A C 1
ATOM 2007 O O . TYR A 1 252 ? -20.659 3.057 28.402 1.00 87.75 252 TYR A O 1
ATOM 2015 N N . ASN A 1 253 ? -20.219 5.222 28.862 1.00 86.50 253 ASN A N 1
ATOM 2016 C CA . ASN A 1 253 ? -21.577 5.621 29.215 1.00 86.50 253 ASN A CA 1
ATOM 2017 C C . ASN A 1 253 ? -21.979 6.863 28.408 1.00 86.50 253 ASN A C 1
ATOM 2019 O O . ASN A 1 253 ? -21.236 7.843 28.358 1.00 86.50 253 ASN A O 1
ATOM 2023 N N . GLU A 1 254 ? -23.133 6.815 27.761 1.00 83.25 254 GLU A N 1
ATOM 2024 C CA . GLU A 1 254 ? -23.665 7.859 26.901 1.00 83.25 254 GLU A CA 1
ATOM 2025 C C . GLU A 1 254 ? -24.122 9.041 27.756 1.00 83.25 254 GLU A C 1
ATOM 2027 O O . GLU A 1 254 ? -24.911 8.905 28.690 1.00 83.25 254 GLU A O 1
ATOM 2032 N N . THR A 1 255 ? -23.612 10.226 27.440 1.00 79.12 255 THR A N 1
ATOM 2033 C CA . THR A 1 255 ? -23.991 11.474 28.108 1.00 79.12 255 THR A CA 1
ATOM 2034 C C . THR A 1 255 ? -25.067 12.212 27.322 1.00 79.12 255 THR A C 1
ATOM 2036 O O . THR A 1 255 ? -26.020 12.723 27.906 1.00 79.12 255 THR A O 1
ATOM 2039 N N . SER A 1 256 ? -24.938 12.265 25.994 1.00 70.44 256 SER A N 1
ATOM 2040 C CA . SER A 1 256 ? -25.919 12.891 25.103 1.00 70.44 256 SER A CA 1
ATOM 2041 C C . SER A 1 256 ? -25.712 12.456 23.652 1.00 70.44 256 SER A C 1
ATOM 2043 O O . SER A 1 256 ? -24.598 12.566 23.156 1.00 70.44 256 SER A O 1
ATOM 2045 N N . LYS A 1 257 ? -26.778 12.004 22.971 1.00 72.12 257 LYS A N 1
ATOM 2046 C CA . LYS A 1 257 ? -26.845 11.717 21.519 1.00 72.12 257 LYS A CA 1
ATOM 2047 C C . LYS A 1 257 ? -25.515 11.224 20.910 1.00 72.12 257 LYS A C 1
ATOM 2049 O O . LYS A 1 257 ? -24.901 11.946 20.127 1.00 72.12 257 LYS A O 1
ATOM 2054 N N . LEU A 1 258 ? -25.116 9.991 21.227 1.00 75.00 258 LEU A N 1
ATOM 2055 C CA . LEU A 1 258 ? -23.922 9.295 20.711 1.00 75.00 258 LEU A CA 1
ATOM 2056 C C . LEU A 1 258 ? -22.561 9.842 21.188 1.00 75.00 258 LEU A C 1
ATOM 2058 O O . LEU A 1 258 ? -21.526 9.454 20.642 1.00 75.00 258 LEU A O 1
ATOM 2062 N N . LEU A 1 259 ? -22.545 10.702 22.211 1.00 83.81 259 LEU A N 1
ATOM 2063 C CA . LEU A 1 259 ? -21.334 11.068 22.947 1.00 83.81 259 LEU A CA 1
ATOM 2064 C C . LEU A 1 259 ? -21.213 10.237 24.218 1.00 83.81 259 LEU A C 1
ATOM 2066 O O . LEU A 1 259 ? -22.132 10.189 25.036 1.00 83.81 259 LEU A O 1
ATOM 2070 N N . PHE A 1 260 ? -20.043 9.647 24.414 1.00 85.19 260 PHE A N 1
ATOM 2071 C CA . PHE A 1 260 ? -19.740 8.733 25.502 1.00 85.19 260 PHE A CA 1
ATOM 2072 C C . PHE A 1 260 ? -18.653 9.298 26.410 1.00 85.19 260 PHE A C 1
ATOM 2074 O O . PHE A 1 260 ? -17.706 9.927 25.948 1.00 85.19 260 PHE A O 1
ATOM 2081 N N . ARG A 1 261 ? -18.758 9.039 27.710 1.00 87.38 261 ARG A N 1
ATOM 2082 C CA . ARG A 1 261 ? -17.679 9.242 28.683 1.00 87.38 261 ARG A CA 1
ATOM 2083 C C . ARG A 1 261 ? -17.132 7.893 29.126 1.00 87.38 261 ARG A C 1
ATOM 2085 O O . ARG A 1 261 ? -17.896 6.932 29.227 1.00 87.38 261 ARG A O 1
ATOM 2092 N N . THR A 1 262 ? -15.839 7.826 29.419 1.00 85.38 262 THR A N 1
ATOM 2093 C CA . THR A 1 262 ? -15.249 6.650 30.067 1.00 85.38 262 THR A CA 1
ATOM 2094 C C . THR A 1 262 ? -15.679 6.581 31.524 1.00 85.38 262 THR A C 1
ATOM 2096 O O . THR A 1 262 ? -15.714 7.605 32.207 1.00 85.38 262 THR A O 1
ATOM 2099 N N . VAL A 1 263 ? -15.999 5.381 31.988 1.00 84.62 263 VAL A N 1
ATOM 2100 C CA . VAL A 1 263 ? -16.435 5.110 33.361 1.00 84.62 263 VAL A CA 1
ATOM 2101 C C . VAL A 1 263 ? -15.633 3.932 33.913 1.00 84.62 263 VAL A C 1
ATOM 2103 O O . VAL A 1 263 ? -15.143 3.106 33.142 1.00 84.62 263 VAL A O 1
ATOM 2106 N N . ASP A 1 264 ? -15.490 3.845 35.233 1.00 83.62 264 ASP A N 1
ATOM 2107 C CA . ASP A 1 264 ? -14.822 2.713 35.870 1.00 83.62 264 ASP A CA 1
ATOM 2108 C C . ASP A 1 264 ? -15.573 1.394 35.625 1.00 83.62 264 ASP A C 1
ATOM 2110 O O . ASP A 1 264 ? -16.803 1.339 35.535 1.00 83.62 264 ASP A O 1
ATOM 2114 N N . GLU A 1 265 ? -14.825 0.292 35.538 1.00 79.31 265 GLU A N 1
ATOM 2115 C CA . GLU A 1 265 ? -15.390 -1.031 35.245 1.00 79.31 265 GLU A CA 1
ATOM 2116 C C . GLU A 1 265 ? -16.395 -1.495 36.312 1.00 79.31 265 GLU A C 1
ATOM 2118 O O . GLU A 1 265 ? -17.397 -2.121 35.973 1.00 79.31 265 GLU A O 1
ATOM 2123 N N . SER A 1 266 ? -16.160 -1.183 37.590 1.00 78.25 266 SER A N 1
ATOM 2124 C CA . SER A 1 266 ? -17.069 -1.534 38.692 1.00 78.25 266 SER A CA 1
ATOM 2125 C C . SER A 1 266 ? -18.438 -0.868 38.535 1.00 78.25 266 SER A C 1
ATOM 2127 O O . SER A 1 266 ? -19.476 -1.516 38.687 1.00 78.25 266 SER A O 1
ATOM 2129 N N . GLU A 1 267 ? -18.445 0.408 38.157 1.00 73.94 267 GLU A N 1
ATOM 2130 C CA . GLU A 1 267 ? -19.652 1.158 37.829 1.00 73.94 267 GLU A CA 1
ATOM 2131 C C . GLU A 1 267 ? -20.304 0.555 36.568 1.00 73.94 267 GLU A C 1
ATOM 2133 O O . GLU A 1 267 ? -21.484 0.221 36.583 1.00 73.94 267 GLU A O 1
ATOM 2138 N N . CYS A 1 268 ? -19.532 0.223 35.531 1.00 74.56 268 CYS A N 1
ATOM 2139 C CA . CYS A 1 268 ? -20.048 -0.450 34.333 1.00 74.56 268 CYS A CA 1
ATOM 2140 C C . CYS A 1 268 ? -20.763 -1.782 34.606 1.00 74.56 268 CYS A C 1
ATOM 2142 O O . CYS A 1 268 ? -21.849 -2.035 34.088 1.00 74.56 268 CYS A O 1
ATOM 2144 N N . LEU A 1 269 ? -20.150 -2.647 35.420 1.00 70.75 269 LEU A N 1
ATOM 2145 C CA . LEU A 1 269 ? -20.666 -3.979 35.735 1.00 70.75 269 LEU A CA 1
ATOM 2146 C C . LEU A 1 269 ? -21.952 -3.905 36.560 1.00 70.75 269 LEU A C 1
ATOM 2148 O O . LEU A 1 269 ? -22.878 -4.671 36.315 1.00 70.75 269 LEU A O 1
ATOM 2152 N N . THR A 1 270 ? -22.044 -2.955 37.495 1.00 65.94 270 THR A N 1
ATOM 2153 C CA . THR A 1 270 ? -23.298 -2.719 38.233 1.00 65.94 270 THR A CA 1
ATOM 2154 C C . THR A 1 270 ? -24.410 -2.180 37.332 1.00 65.94 270 THR A C 1
ATOM 2156 O O . THR A 1 270 ? -25.582 -2.462 37.571 1.00 65.94 270 THR A O 1
ATOM 2159 N N . LEU A 1 271 ? -24.050 -1.455 36.271 1.00 57.78 271 LEU A N 1
ATOM 2160 C CA . LEU A 1 271 ? -24.978 -0.815 35.344 1.00 57.78 271 LEU A CA 1
ATOM 2161 C C . LEU A 1 271 ? -25.422 -1.688 34.162 1.00 57.78 271 LEU A C 1
ATOM 2163 O O . LEU A 1 271 ? -26.401 -1.308 33.514 1.00 57.78 271 LEU A O 1
ATOM 2167 N N . ILE A 1 272 ? -24.710 -2.780 33.857 1.00 63.97 272 ILE A N 1
ATOM 2168 C CA . ILE A 1 272 ? -24.980 -3.662 32.708 1.00 63.97 272 ILE A CA 1
ATOM 2169 C C . ILE A 1 272 ? -25.823 -4.890 33.083 1.00 63.97 272 ILE A C 1
ATOM 2171 O O . ILE A 1 272 ? -26.507 -5.369 32.195 1.00 63.97 272 ILE A O 1
ATOM 2175 N N . ASN A 1 273 ? -25.890 -5.294 34.363 1.00 60.25 273 ASN A N 1
ATOM 2176 C CA . ASN A 1 273 ? -26.587 -6.488 34.903 1.00 60.25 273 ASN A CA 1
ATOM 2177 C C . ASN A 1 273 ? -28.124 -6.596 34.666 1.00 60.25 273 ASN A C 1
ATOM 2179 O O . ASN A 1 273 ? -28.815 -7.327 35.380 1.00 60.25 273 ASN A O 1
ATOM 2183 N N . SER A 1 274 ? -28.705 -5.850 33.728 1.00 57.03 274 SER A N 1
ATOM 2184 C CA . SER A 1 274 ? -30.115 -5.976 33.346 1.00 57.03 274 SER A CA 1
ATOM 2185 C C . SER A 1 274 ? -30.339 -7.169 32.413 1.00 57.03 274 SER A C 1
ATOM 2187 O O . SER A 1 274 ? -29.481 -7.505 31.610 1.00 57.03 274 SER A O 1
ATOM 2189 N N . THR A 1 275 ? -31.531 -7.758 32.437 1.00 57.00 275 THR A N 1
ATOM 2190 C CA . THR A 1 275 ? -31.963 -8.874 31.572 1.00 57.00 275 THR A CA 1
ATOM 2191 C C . THR A 1 275 ? -31.929 -8.592 30.057 1.00 57.00 275 THR A C 1
ATOM 2193 O O . THR A 1 275 ? -32.124 -9.511 29.269 1.00 57.00 275 THR A O 1
ATOM 2196 N N . ASP A 1 276 ? -31.636 -7.355 29.641 1.00 66.31 276 ASP A N 1
ATOM 2197 C CA . ASP A 1 276 ? -31.581 -6.884 28.249 1.00 66.31 276 ASP A CA 1
ATOM 2198 C C . ASP A 1 276 ? -30.147 -6.692 27.728 1.00 66.31 276 ASP A C 1
ATOM 2200 O O . ASP A 1 276 ? -29.806 -5.701 27.071 1.00 66.31 276 ASP A O 1
ATOM 2204 N N . GLU A 1 277 ? -29.274 -7.649 28.031 1.00 73.25 277 GLU A N 1
ATOM 2205 C CA . GLU A 1 277 ? -27.896 -7.657 27.548 1.00 73.25 277 GLU A CA 1
ATOM 2206 C C . GLU A 1 277 ? -27.763 -8.338 26.177 1.00 73.25 277 GLU A C 1
ATOM 2208 O O . GLU A 1 277 ? -28.331 -9.404 25.899 1.00 73.25 277 GLU A O 1
ATOM 2213 N N . VAL A 1 278 ? -26.935 -7.731 25.325 1.00 75.12 278 VAL A N 1
ATOM 2214 C CA . VAL A 1 278 ? -26.359 -8.378 24.145 1.00 75.12 278 VAL A CA 1
ATOM 2215 C C . VAL A 1 278 ? -24.865 -8.545 24.376 1.00 75.12 278 VAL A C 1
ATOM 2217 O O . VAL A 1 278 ? -24.154 -7.580 24.667 1.00 75.12 278 VAL A O 1
ATOM 2220 N N . GLU A 1 279 ? -24.390 -9.780 24.245 1.00 79.81 279 GLU A N 1
ATOM 2221 C CA . GLU A 1 279 ? -22.989 -10.139 24.417 1.00 79.81 279 GLU A CA 1
ATOM 2222 C C . GLU A 1 279 ? -22.442 -10.729 23.115 1.00 79.81 279 GLU A C 1
ATOM 2224 O O . GLU A 1 279 ? -22.984 -11.685 22.567 1.00 79.81 279 GLU A O 1
ATOM 2229 N N . ILE A 1 280 ? -21.351 -10.160 22.603 1.00 80.50 280 ILE A N 1
ATOM 2230 C CA . ILE A 1 280 ? -20.720 -10.598 21.356 1.00 80.50 280 ILE A CA 1
ATOM 2231 C C . ILE A 1 280 ? -19.260 -10.920 21.630 1.00 80.50 280 ILE A C 1
ATOM 2233 O O . ILE A 1 280 ? -18.523 -10.112 22.196 1.00 80.50 280 ILE A O 1
ATOM 2237 N N . TRP A 1 281 ? -18.845 -12.106 21.199 1.00 83.25 281 TRP A N 1
ATOM 2238 C CA . TRP A 1 281 ? -17.461 -12.558 21.259 1.00 83.25 281 TRP A CA 1
ATOM 2239 C C . TRP A 1 281 ? -16.912 -12.643 19.853 1.00 83.25 281 TRP A C 1
ATOM 2241 O O . TRP A 1 281 ? -17.516 -13.298 19.007 1.00 83.25 281 TRP A O 1
ATOM 2251 N N . ILE A 1 282 ? -15.767 -12.015 19.611 1.00 81.69 282 ILE A N 1
ATOM 2252 C CA . ILE A 1 282 ? -15.082 -12.060 18.322 1.00 81.69 282 ILE A CA 1
ATOM 2253 C C . ILE A 1 282 ? -13.647 -12.502 18.551 1.00 81.69 282 ILE A C 1
ATOM 2255 O O . ILE A 1 282 ? -12.867 -11.809 19.203 1.00 81.69 282 ILE A O 1
ATOM 2259 N N . HIS A 1 283 ? -13.305 -13.673 18.026 1.00 82.25 283 HIS A N 1
ATOM 2260 C CA . HIS A 1 283 ? -11.955 -14.214 18.069 1.00 82.25 283 HIS A CA 1
ATOM 2261 C C . HIS A 1 283 ? -11.257 -13.919 16.750 1.00 82.25 283 HIS A C 1
ATOM 2263 O O . HIS A 1 283 ? -11.658 -14.447 15.719 1.00 82.25 283 HIS A O 1
ATOM 2269 N N . PHE A 1 284 ? -10.223 -13.088 16.797 1.00 81.69 284 PHE A N 1
ATOM 2270 C CA . PHE A 1 284 ? -9.341 -12.785 15.678 1.00 81.69 284 PHE A CA 1
ATOM 2271 C C . PHE A 1 284 ? -8.097 -13.665 15.731 1.00 81.69 284 PHE A C 1
ATOM 2273 O O . PHE A 1 284 ? -7.471 -13.800 16.784 1.00 81.69 284 PHE A O 1
ATOM 2280 N N . MET A 1 285 ? -7.718 -14.217 14.582 1.00 78.56 285 MET A N 1
ATOM 2281 C CA . MET A 1 285 ? -6.513 -15.014 14.408 1.00 78.56 285 MET A CA 1
ATOM 2282 C C . MET A 1 285 ? -5.752 -14.562 13.162 1.00 78.56 285 MET A C 1
ATOM 2284 O O . MET A 1 285 ? -6.280 -14.605 12.050 1.00 78.56 285 MET A O 1
ATOM 2288 N N . PHE A 1 286 ? -4.496 -14.165 13.341 1.00 81.44 286 PHE A N 1
ATOM 2289 C CA . PHE A 1 286 ? -3.590 -13.877 12.240 1.00 81.44 286 PHE A CA 1
ATOM 2290 C C . PHE A 1 286 ? -2.897 -15.158 11.786 1.00 81.44 286 PHE A C 1
ATOM 2292 O O . PHE A 1 286 ? -2.243 -15.856 12.564 1.00 81.44 286 PHE A O 1
ATOM 2299 N N . LEU A 1 287 ? -3.034 -15.463 10.502 1.00 76.12 287 LEU A N 1
ATOM 2300 C CA . LEU A 1 287 ? -2.341 -16.552 9.846 1.00 76.12 287 LEU A CA 1
ATOM 2301 C C . LEU A 1 287 ? -1.109 -15.993 9.141 1.00 76.12 287 LEU A C 1
ATOM 2303 O O . LEU A 1 287 ? -1.255 -15.165 8.241 1.00 76.12 287 LEU A O 1
ATOM 2307 N N . PRO A 1 288 ? 0.100 -16.440 9.513 1.00 72.94 288 PRO A N 1
ATOM 2308 C CA . PRO A 1 288 ? 1.321 -15.879 8.967 1.00 72.94 288 PRO A CA 1
ATOM 2309 C C . PRO A 1 288 ? 1.467 -16.178 7.466 1.00 72.94 288 PRO A C 1
ATOM 2311 O O . PRO A 1 288 ? 0.833 -17.103 6.937 1.00 72.94 288 PRO A O 1
ATOM 2314 N N . PRO A 1 289 ? 2.335 -15.428 6.765 1.00 65.31 289 PRO A N 1
ATOM 2315 C CA . PRO A 1 289 ? 2.581 -15.631 5.348 1.00 65.31 289 PRO A CA 1
ATOM 2316 C C . PRO A 1 289 ? 3.030 -17.057 5.003 1.00 65.31 289 PRO A C 1
ATOM 2318 O O . PRO A 1 289 ? 3.898 -17.639 5.656 1.00 65.31 289 PRO A O 1
ATOM 2321 N N . THR A 1 290 ? 2.478 -17.605 3.923 1.00 61.09 290 THR A N 1
ATOM 2322 C CA . THR A 1 290 ? 2.872 -18.896 3.334 1.00 61.09 290 THR A CA 1
ATOM 2323 C C . THR A 1 290 ? 3.069 -18.742 1.826 1.00 61.09 290 THR A C 1
ATOM 2325 O O . THR A 1 290 ? 2.709 -17.716 1.255 1.00 61.09 290 THR A O 1
ATOM 2328 N N . ARG A 1 291 ? 3.577 -19.774 1.133 1.00 51.50 291 ARG A N 1
ATOM 2329 C CA . ARG A 1 291 ? 3.745 -19.741 -0.339 1.00 51.50 291 ARG A CA 1
ATOM 2330 C C . ARG A 1 291 ? 2.460 -19.392 -1.105 1.00 51.50 291 ARG A C 1
ATOM 2332 O O . ARG A 1 291 ? 2.541 -18.856 -2.201 1.00 51.50 291 ARG A O 1
ATOM 2339 N N . TYR A 1 292 ? 1.292 -19.678 -0.528 1.00 55.66 292 TYR A N 1
ATOM 2340 C CA . TYR A 1 292 ? -0.017 -19.389 -1.124 1.00 55.66 292 TYR A CA 1
ATOM 2341 C C . TYR A 1 292 ? -0.704 -18.152 -0.519 1.00 55.66 292 TYR A C 1
ATOM 2343 O O . TYR A 1 292 ? -1.759 -17.746 -0.997 1.00 55.66 292 TYR A O 1
ATOM 2351 N N . ARG A 1 293 ? -0.122 -17.551 0.529 1.00 59.62 293 ARG A N 1
ATOM 2352 C CA . ARG A 1 293 ? -0.622 -16.358 1.231 1.00 59.62 293 ARG A CA 1
ATOM 2353 C C . ARG A 1 293 ? 0.538 -15.410 1.477 1.00 59.62 293 ARG A C 1
ATOM 2355 O O . ARG A 1 293 ? 1.161 -15.454 2.533 1.00 59.62 293 ARG A O 1
ATOM 2362 N N . LEU A 1 294 ? 0.843 -14.585 0.484 1.00 54.12 294 LEU A N 1
ATOM 2363 C CA . LEU A 1 294 ? 2.057 -13.764 0.473 1.00 54.12 294 LEU A CA 1
ATOM 2364 C C . LEU A 1 294 ? 2.145 -12.777 1.653 1.00 54.12 294 LEU A C 1
ATOM 2366 O O . LEU A 1 294 ? 3.247 -12.504 2.108 1.00 54.12 294 LEU A O 1
ATOM 2370 N N . MET A 1 295 ? 1.005 -12.304 2.173 1.00 59.94 295 MET A N 1
ATOM 2371 C CA . MET A 1 295 ? 0.928 -11.302 3.255 1.00 59.94 295 MET A CA 1
ATOM 2372 C C . MET A 1 295 ? 0.333 -11.848 4.562 1.00 59.94 295 MET A C 1
ATOM 2374 O O . MET A 1 295 ? 0.100 -11.097 5.504 1.00 59.94 295 MET A O 1
ATOM 2378 N N . GLY A 1 296 ? 0.084 -13.158 4.630 1.00 66.75 296 GLY A N 1
ATOM 2379 C CA . GLY A 1 296 ? -0.754 -13.735 5.679 1.00 66.75 296 GLY A CA 1
ATOM 2380 C C . GLY A 1 296 ? -2.244 -13.498 5.425 1.00 66.75 296 GLY A C 1
ATOM 2381 O O . GLY A 1 296 ? -2.641 -13.136 4.317 1.00 66.75 296 GLY A O 1
ATOM 2382 N N . ASP A 1 297 ? -3.070 -13.786 6.424 1.00 70.94 297 ASP A N 1
ATOM 2383 C CA . ASP A 1 297 ? -4.528 -13.640 6.372 1.00 70.94 297 ASP A CA 1
ATOM 2384 C C . ASP A 1 297 ? -5.081 -13.420 7.788 1.00 70.94 297 ASP A C 1
ATOM 2386 O O . ASP A 1 297 ? -4.474 -13.875 8.757 1.00 70.94 297 ASP A O 1
ATOM 2390 N N . VAL A 1 298 ? -6.225 -12.753 7.929 1.00 74.25 298 VAL A N 1
ATOM 2391 C CA . VAL A 1 298 ? -6.907 -12.601 9.223 1.00 74.25 298 VAL A CA 1
ATOM 2392 C C . VAL A 1 298 ? -8.191 -13.411 9.187 1.00 74.25 298 VAL A C 1
ATOM 2394 O O . VAL A 1 298 ? -9.124 -13.093 8.457 1.00 74.25 298 VAL A O 1
ATOM 2397 N N . GLN A 1 299 ? -8.253 -14.447 10.014 1.00 78.44 299 GLN A N 1
ATOM 2398 C CA . GLN A 1 299 ? -9.478 -15.199 10.245 1.00 78.44 299 GLN A CA 1
ATOM 2399 C C . GLN A 1 299 ? -10.188 -14.664 11.477 1.00 78.44 299 GLN A C 1
ATOM 2401 O O . GLN A 1 299 ? -9.549 -14.272 12.455 1.00 78.44 299 GLN A O 1
ATOM 2406 N N . TYR A 1 300 ? -11.516 -14.672 11.444 1.00 76.19 300 TYR A N 1
ATOM 2407 C CA . TYR A 1 300 ? -12.313 -14.321 12.604 1.00 76.19 300 TYR A CA 1
ATOM 2408 C C . TYR A 1 300 ? -13.516 -15.243 12.753 1.00 76.19 300 TYR A C 1
ATOM 2410 O O . TYR A 1 300 ? -14.114 -15.666 11.767 1.00 76.19 300 TYR A O 1
ATOM 2418 N N . ASN A 1 301 ? -13.876 -15.518 14.003 1.00 75.50 301 ASN A N 1
ATOM 2419 C CA . ASN A 1 301 ? -15.124 -16.176 14.368 1.00 75.50 301 ASN A CA 1
ATOM 2420 C C . ASN A 1 301 ? -15.878 -15.264 15.330 1.00 75.50 301 ASN A C 1
ATOM 2422 O O . ASN A 1 301 ? -15.296 -14.793 16.308 1.00 75.50 301 ASN A O 1
ATOM 2426 N N . ALA A 1 302 ? -17.159 -15.023 15.064 1.00 72.62 302 ALA A N 1
ATOM 2427 C CA . ALA A 1 302 ? -18.011 -14.210 15.918 1.00 72.62 302 ALA A CA 1
ATOM 2428 C C . ALA A 1 302 ? -19.197 -15.032 16.429 1.00 72.62 302 ALA A C 1
ATOM 2430 O O . ALA A 1 302 ? -19.839 -15.747 15.660 1.00 72.62 302 ALA A O 1
ATOM 2431 N N . CYS A 1 303 ? -19.497 -14.927 17.721 1.00 73.38 303 CYS A N 1
ATOM 2432 C CA . CYS A 1 303 ? -20.662 -15.568 18.317 1.00 73.38 303 CYS A CA 1
ATOM 2433 C C . CYS A 1 303 ? -21.474 -14.542 19.107 1.00 73.38 303 CYS A C 1
ATOM 2435 O O . CYS A 1 303 ? -20.934 -13.777 19.911 1.00 73.38 303 CYS A O 1
ATOM 2437 N N . HIS A 1 304 ? -22.776 -14.531 18.832 1.00 67.75 304 HIS A N 1
ATOM 2438 C CA . HIS A 1 304 ? -23.749 -13.624 19.420 1.00 67.75 304 HIS A CA 1
ATOM 2439 C C . HIS A 1 304 ? -24.508 -14.368 20.519 1.00 67.75 304 HIS A C 1
ATOM 2441 O O . HIS A 1 304 ? -25.016 -15.463 20.285 1.00 67.75 304 HIS A O 1
ATOM 2447 N N . ILE A 1 305 ? -24.558 -13.796 21.716 1.00 67.75 305 ILE A N 1
ATOM 2448 C CA . ILE A 1 305 ? -25.224 -14.365 22.885 1.00 67.75 305 ILE A CA 1
ATOM 2449 C C . ILE A 1 305 ? -26.278 -13.355 23.337 1.00 67.75 305 ILE A C 1
ATOM 2451 O O . ILE A 1 305 ? -25.962 -12.249 23.776 1.00 67.75 305 ILE A O 1
ATOM 2455 N N . THR A 1 306 ? -27.545 -13.734 23.201 1.00 59.69 306 THR A N 1
ATOM 2456 C CA . THR A 1 306 ? -28.691 -12.972 23.704 1.00 59.69 306 THR A CA 1
ATOM 2457 C C . THR A 1 306 ? -29.196 -13.588 24.999 1.00 59.69 306 THR A C 1
ATOM 2459 O O . THR A 1 306 ? -29.427 -14.792 25.051 1.00 59.69 306 THR A O 1
ATOM 2462 N N . SER A 1 307 ? -29.414 -12.757 26.023 1.00 51.47 307 SER A N 1
ATOM 2463 C CA . SER A 1 307 ? -29.851 -13.177 27.367 1.00 51.47 307 SER A CA 1
ATOM 2464 C C . SER A 1 307 ? -31.142 -14.019 27.412 1.00 51.47 307 SER A C 1
ATOM 2466 O O . SER A 1 307 ? -31.394 -14.692 28.407 1.00 51.47 307 SER A O 1
ATOM 2468 N N . GLU A 1 308 ? -31.971 -14.000 26.366 1.00 45.81 308 GLU A N 1
ATOM 2469 C CA . GLU A 1 308 ? -33.269 -14.694 26.343 1.00 45.81 308 GLU A CA 1
ATOM 2470 C C . GLU A 1 308 ? -33.177 -16.194 26.002 1.00 45.81 308 GLU A C 1
ATOM 2472 O O . GLU A 1 308 ? -34.138 -16.926 26.219 1.00 45.81 308 GLU A O 1
ATOM 2477 N N . GLU A 1 309 ? -32.019 -16.687 25.548 1.00 42.41 309 GLU A N 1
ATOM 2478 C CA . GLU A 1 309 ? -31.816 -18.098 25.183 1.00 42.41 309 GLU A CA 1
ATOM 2479 C C . GLU A 1 309 ? -30.646 -18.724 25.959 1.00 42.41 309 GLU A C 1
ATOM 2481 O O . GLU A 1 309 ? -29.728 -19.319 25.400 1.00 42.41 309 GLU A O 1
ATOM 2486 N N . CYS A 1 310 ? -30.687 -18.644 27.290 1.00 32.44 310 CYS A N 1
ATOM 2487 C CA . CYS A 1 310 ? -29.870 -19.498 28.161 1.00 32.44 310 CYS A CA 1
ATOM 2488 C C . CYS A 1 310 ? -30.430 -20.935 28.211 1.00 32.44 310 CYS A C 1
ATOM 2490 O O . CYS A 1 310 ? -30.747 -21.460 29.276 1.00 32.44 310 CYS A O 1
ATOM 2492 N N . SER A 1 311 ? -30.548 -21.588 27.051 1.00 35.28 311 SER A N 1
ATOM 2493 C CA . SER A 1 311 ? -30.542 -23.049 26.970 1.00 35.28 311 SER A CA 1
ATOM 2494 C C . SER A 1 311 ? -29.249 -23.443 26.265 1.00 35.28 311 SER A C 1
ATOM 2496 O O . SER A 1 311 ? -28.942 -22.930 25.191 1.00 35.28 311 SER A O 1
ATOM 2498 N N . GLU A 1 312 ? -28.466 -24.314 26.894 1.00 35.81 312 GLU A N 1
ATOM 2499 C CA . GLU A 1 312 ? -27.064 -24.637 26.585 1.00 35.81 312 GLU A CA 1
ATOM 2500 C C . GLU A 1 312 ? -26.790 -25.182 25.163 1.00 35.81 312 GLU A C 1
ATOM 2502 O O . GLU A 1 312 ? -25.659 -25.555 24.862 1.00 35.81 312 GLU A O 1
ATOM 2507 N N . ASN A 1 313 ? -27.774 -25.189 24.258 1.00 30.64 313 ASN A N 1
ATOM 2508 C CA . ASN A 1 313 ? -27.716 -25.897 22.982 1.00 30.64 313 ASN A CA 1
ATOM 2509 C C . ASN A 1 313 ? -27.882 -25.053 21.706 1.00 30.64 313 ASN A C 1
ATOM 2511 O O . ASN A 1 313 ? -27.882 -25.640 20.628 1.00 30.64 313 ASN A O 1
ATOM 2515 N N . LEU A 1 314 ? -27.934 -23.716 21.753 1.00 37.47 314 LEU A N 1
ATOM 2516 C CA . LEU A 1 314 ? -27.832 -22.902 20.527 1.00 37.47 314 LEU A CA 1
ATOM 2517 C C . LEU A 1 314 ? -26.953 -21.654 20.705 1.00 37.47 314 LEU A C 1
ATOM 2519 O O . LEU A 1 314 ? -27.416 -20.522 20.762 1.00 37.47 314 LEU A O 1
ATOM 2523 N N . LYS A 1 315 ? -25.630 -21.853 20.688 1.00 47.12 315 LYS A N 1
ATOM 2524 C CA . LYS A 1 315 ? -24.695 -20.795 20.270 1.00 47.12 315 LYS A CA 1
ATOM 2525 C C . LYS A 1 315 ? -24.811 -20.635 18.755 1.00 47.12 315 LYS A C 1
ATOM 2527 O O . LYS A 1 315 ? -24.077 -21.280 18.009 1.00 47.12 315 LYS A O 1
ATOM 2532 N N . THR A 1 316 ? -25.731 -19.808 18.268 1.00 48.50 316 THR A N 1
ATOM 2533 C CA . THR A 1 316 ? -25.728 -19.440 16.848 1.00 48.50 316 THR A CA 1
ATOM 2534 C C . THR A 1 316 ? -24.576 -18.468 16.606 1.00 48.50 316 THR A C 1
ATOM 2536 O O . THR A 1 316 ? -24.686 -17.270 16.866 1.00 48.50 316 THR A O 1
ATOM 2539 N N . CYS A 1 317 ? -23.436 -18.977 16.139 1.00 55.12 317 CYS A N 1
ATOM 2540 C CA . CYS A 1 317 ? -22.366 -18.119 15.639 1.00 55.12 317 CYS A CA 1
ATOM 2541 C C . CYS A 1 317 ? -22.828 -17.541 14.296 1.00 55.12 317 CYS A C 1
ATOM 2543 O O . CYS A 1 317 ? -22.796 -18.202 13.261 1.00 55.12 317 CYS A O 1
ATOM 2545 N N . THR A 1 318 ? -23.391 -16.337 14.353 1.00 56.66 318 THR A N 1
ATOM 2546 C CA . THR A 1 318 ? -23.898 -15.614 13.187 1.00 56.66 318 THR A CA 1
ATOM 2547 C C . THR A 1 318 ? -22.770 -14.887 12.476 1.00 56.66 318 THR A C 1
ATOM 2549 O O . THR A 1 318 ? -21.859 -14.374 13.125 1.00 56.66 318 THR A O 1
ATOM 2552 N N . GLU A 1 319 ? -22.886 -14.734 11.159 1.00 62.56 319 GLU A N 1
ATOM 2553 C CA . GLU A 1 319 ? -22.009 -13.840 10.407 1.00 62.56 319 GLU A CA 1
ATOM 2554 C C . GLU A 1 319 ? -22.141 -12.402 10.933 1.00 62.56 319 GLU A C 1
ATOM 2556 O O . GLU A 1 319 ? -23.245 -11.855 11.058 1.00 62.56 319 GLU A O 1
ATOM 2561 N N . VAL A 1 320 ? -20.998 -11.813 11.278 1.00 68.50 320 VAL A N 1
ATOM 2562 C CA . VAL A 1 320 ? -20.854 -10.408 11.659 1.00 68.50 320 VAL A CA 1
ATOM 2563 C C . VAL A 1 320 ? -20.108 -9.706 10.536 1.00 68.50 320 VAL A C 1
ATOM 2565 O O . VAL A 1 320 ? -19.066 -10.186 10.078 1.00 68.50 320 VAL A O 1
ATOM 2568 N N . ASN A 1 321 ? -20.651 -8.577 10.087 1.00 71.31 321 ASN A N 1
ATOM 2569 C CA . ASN A 1 321 ? -20.053 -7.797 9.017 1.00 71.31 321 ASN A CA 1
ATOM 2570 C C . ASN A 1 321 ? -18.916 -6.930 9.573 1.00 71.31 321 ASN A C 1
ATOM 2572 O O . ASN A 1 321 ? -19.150 -5.938 10.270 1.00 71.31 321 ASN A O 1
ATOM 2576 N N . LEU A 1 322 ? -17.682 -7.336 9.282 1.00 80.56 322 LEU A N 1
ATOM 2577 C CA . LEU A 1 322 ? -16.474 -6.598 9.624 1.00 80.56 322 LEU A CA 1
ATOM 2578 C C . LEU A 1 322 ? -15.929 -5.911 8.376 1.00 80.56 322 LEU A C 1
ATOM 2580 O O . LEU A 1 322 ? -15.966 -6.471 7.281 1.00 80.56 322 LEU A O 1
ATOM 2584 N N . LYS A 1 323 ? -15.400 -4.702 8.549 1.00 82.62 323 LYS A N 1
ATOM 2585 C CA . LYS A 1 323 ? -14.737 -3.962 7.475 1.00 82.62 323 LYS A CA 1
ATOM 2586 C C . LYS A 1 323 ? -13.361 -3.494 7.900 1.00 82.62 323 LYS A C 1
ATOM 2588 O O . LYS A 1 323 ? -13.127 -3.208 9.072 1.00 82.62 323 LYS A O 1
ATOM 2593 N N . TYR A 1 324 ? -12.478 -3.403 6.919 1.00 80.69 324 TYR A N 1
ATOM 2594 C CA . TYR A 1 324 ? -11.154 -2.827 7.069 1.00 80.69 324 TYR A CA 1
ATOM 2595 C C . TYR A 1 324 ? -11.232 -1.358 6.679 1.00 80.69 324 TYR A C 1
ATOM 2597 O O . TYR A 1 324 ? -11.836 -1.022 5.663 1.00 80.69 324 TYR A O 1
ATOM 2605 N N . PHE A 1 325 ? -10.658 -0.496 7.507 1.00 78.88 325 PHE A N 1
ATOM 2606 C CA . PHE A 1 325 ? -10.506 0.916 7.196 1.00 78.88 325 PHE A CA 1
ATOM 2607 C C . PHE A 1 325 ? -9.153 1.410 7.699 1.00 78.88 325 PHE A C 1
ATOM 2609 O O . PHE A 1 325 ? -8.631 0.912 8.699 1.00 78.88 325 PHE A O 1
ATOM 2616 N N . SER A 1 326 ? -8.627 2.436 7.037 1.00 73.00 326 SER A N 1
ATOM 2617 C CA . SER A 1 326 ? -7.544 3.269 7.554 1.00 73.00 326 SER A CA 1
ATOM 2618 C C . SER A 1 326 ? -8.122 4.547 8.169 1.00 73.00 326 SER A C 1
ATOM 2620 O O . SER A 1 326 ? -8.997 5.201 7.591 1.00 73.00 326 SER A O 1
ATOM 2622 N N . ALA A 1 327 ? -7.665 4.906 9.369 1.00 63.59 327 ALA A N 1
ATOM 2623 C CA . ALA A 1 327 ? -8.080 6.136 10.037 1.00 63.59 327 ALA A CA 1
ATOM 2624 C C . ALA A 1 327 ? -7.265 7.332 9.511 1.00 63.59 327 ALA A C 1
ATOM 2626 O O . ALA A 1 327 ? -6.037 7.323 9.554 1.00 63.59 327 ALA A O 1
ATOM 2627 N N . LYS A 1 328 ? -7.936 8.409 9.067 1.00 58.12 328 LYS A N 1
ATOM 2628 C CA . LYS A 1 328 ? -7.280 9.620 8.513 1.00 58.12 328 LYS A CA 1
ATOM 2629 C C . LYS A 1 328 ? -6.419 10.402 9.521 1.00 58.12 328 LYS A C 1
ATOM 2631 O O . LYS A 1 328 ? -5.686 11.302 9.127 1.00 58.12 328 LYS A O 1
ATOM 2636 N N . SER A 1 329 ? -6.533 10.107 10.815 1.00 50.50 329 SER A N 1
ATOM 2637 C CA . SER A 1 329 ? -5.784 10.761 11.888 1.00 50.50 329 SER A CA 1
ATOM 2638 C C . SER A 1 329 ? -5.240 9.694 12.836 1.00 50.50 329 SER A C 1
ATOM 2640 O O . SER A 1 329 ? -6.005 9.016 13.517 1.00 50.50 329 SER A O 1
ATOM 2642 N N . MET A 1 330 ? -3.912 9.555 12.860 1.00 50.44 330 MET A N 1
ATOM 2643 C CA . MET A 1 330 ? -3.161 8.614 13.705 1.00 50.44 330 MET A CA 1
ATOM 2644 C C . MET A 1 330 ? -3.097 9.024 15.187 1.00 50.44 330 MET A C 1
ATOM 2646 O O . MET A 1 330 ? -2.464 8.338 15.988 1.00 50.44 330 MET A O 1
ATOM 2650 N N . GLU A 1 331 ? -3.697 10.152 15.578 1.00 45.84 331 GLU A N 1
ATOM 2651 C CA . GLU A 1 331 ? -3.315 10.820 16.826 1.00 45.84 331 GLU A CA 1
ATOM 2652 C C . GLU A 1 331 ? -3.813 10.161 18.114 1.00 45.84 331 GLU A C 1
ATOM 2654 O O . GLU A 1 331 ? -3.350 10.565 19.170 1.00 45.84 331 GLU A O 1
ATOM 2659 N N . ASN A 1 332 ? -4.663 9.126 18.089 1.00 50.84 332 ASN A N 1
ATOM 2660 C CA . ASN A 1 332 ? -4.963 8.347 19.301 1.00 50.84 332 ASN A CA 1
ATOM 2661 C C . ASN A 1 332 ? -5.502 6.941 18.986 1.00 50.84 332 ASN A C 1
ATOM 2663 O O . ASN A 1 332 ? -6.688 6.646 19.123 1.00 50.84 332 ASN A O 1
ATOM 2667 N N . ASN A 1 333 ? -4.594 6.039 18.607 1.00 58.97 333 ASN A N 1
ATOM 2668 C CA . ASN A 1 333 ? -4.890 4.663 18.180 1.00 58.97 333 ASN A CA 1
ATOM 2669 C C . ASN A 1 333 ? -5.269 3.676 19.299 1.00 58.97 333 ASN A C 1
ATOM 2671 O O . ASN A 1 333 ? -5.381 2.477 19.034 1.00 58.97 333 ASN A O 1
ATOM 2675 N N . GLN A 1 334 ? -5.465 4.126 20.538 1.00 68.62 334 GLN A N 1
ATOM 2676 C CA . GLN A 1 334 ? -5.627 3.204 21.662 1.00 68.62 334 GLN A CA 1
ATOM 2677 C C . GLN A 1 334 ? -7.072 2.769 21.923 1.00 68.62 334 GLN A C 1
ATOM 2679 O O . GLN A 1 334 ? -7.252 1.648 22.383 1.00 68.62 334 GLN A O 1
ATOM 2684 N N . TYR A 1 335 ? -8.079 3.594 21.648 1.00 80.81 335 TYR A N 1
ATOM 2685 C CA . TYR A 1 335 ? -9.458 3.356 22.101 1.00 80.81 335 TYR A CA 1
ATOM 2686 C C . TYR A 1 335 ? -10.344 2.720 21.024 1.00 80.81 335 TYR A C 1
ATOM 2688 O O . TYR A 1 335 ? -10.089 2.894 19.833 1.00 80.81 335 TYR A O 1
ATOM 2696 N N . HIS A 1 336 ? -11.399 2.005 21.435 1.00 85.75 336 HIS A N 1
ATOM 2697 C CA . HIS A 1 336 ? -12.377 1.437 20.492 1.00 85.75 336 HIS A CA 1
ATOM 2698 C C . HIS A 1 336 ? -13.351 2.504 19.945 1.00 85.75 336 HIS A C 1
ATOM 2700 O O . HIS A 1 336 ? -13.913 2.339 18.858 1.00 85.75 336 HIS A O 1
ATOM 2706 N N . LEU A 1 337 ? -13.517 3.618 20.672 1.00 86.12 337 LEU A N 1
ATOM 2707 C CA . LEU A 1 337 ? -14.233 4.824 20.243 1.00 86.12 337 LEU A CA 1
ATOM 2708 C C . LEU A 1 337 ? -13.268 5.979 19.963 1.00 86.12 337 LEU A C 1
ATOM 2710 O O . LEU A 1 337 ? -12.201 6.086 20.569 1.00 86.12 337 LEU A O 1
ATOM 2714 N N . LYS A 1 338 ? -13.676 6.884 19.075 1.00 86.19 338 LYS A N 1
ATOM 2715 C CA . LYS A 1 338 ? -12.883 8.044 18.676 1.00 86.19 338 LYS A CA 1
ATOM 2716 C C . LYS A 1 338 ? -12.953 9.127 19.762 1.00 86.19 338 LYS A C 1
ATOM 2718 O O . LYS A 1 338 ? -14.057 9.552 20.099 1.00 86.19 338 LYS A O 1
ATOM 2723 N N . PRO A 1 339 ? -11.825 9.624 20.294 1.00 83.38 339 PRO A N 1
ATOM 2724 C CA . PRO A 1 339 ? -11.847 10.762 21.206 1.00 83.38 339 PRO A CA 1
ATOM 2725 C C . PRO A 1 339 ? -12.236 12.044 20.456 1.00 83.38 339 PRO A C 1
ATOM 2727 O O . PRO A 1 339 ? -11.791 12.295 19.334 1.00 83.38 339 PRO A O 1
ATOM 2730 N N . THR A 1 340 ? -13.066 12.874 21.080 1.00 82.19 340 THR A N 1
ATOM 2731 C CA . THR A 1 340 ? -13.373 14.220 20.582 1.00 82.19 340 THR A CA 1
ATOM 2732 C C . THR A 1 340 ? -12.245 15.197 20.946 1.00 82.19 340 THR A C 1
ATOM 2734 O O . THR A 1 340 ? -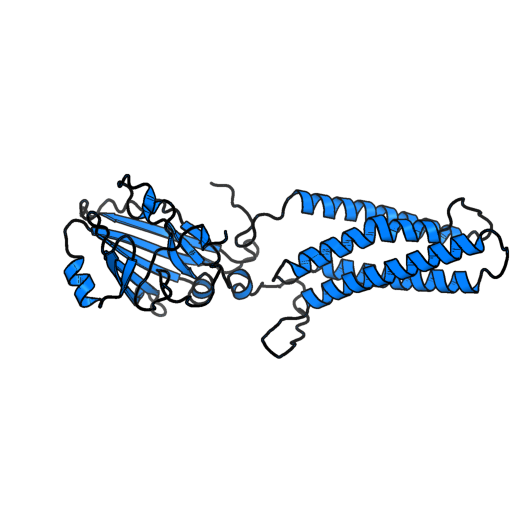11.339 14.867 21.707 1.00 82.19 340 THR A O 1
ATOM 2737 N N . LYS A 1 341 ? -12.306 16.446 20.455 1.00 77.38 341 LYS A N 1
ATOM 2738 C CA . LYS A 1 341 ? -11.331 17.503 20.816 1.00 77.38 341 LYS A CA 1
ATOM 2739 C C . LYS A 1 341 ? -11.242 17.759 22.327 1.00 77.38 341 LYS A C 1
ATOM 2741 O O . LYS A 1 341 ? -10.246 18.294 22.804 1.00 77.38 341 LYS A O 1
ATOM 2746 N N . SER A 1 342 ? -12.292 17.410 23.069 1.00 70.75 342 SER A N 1
ATOM 2747 C CA . SER A 1 342 ? -12.260 17.328 24.521 1.00 70.75 342 SER A CA 1
ATOM 2748 C C . SER A 1 342 ? -11.937 15.877 24.883 1.00 70.75 342 SER A C 1
ATOM 2750 O O . SER A 1 342 ? -12.791 15.009 24.733 1.00 70.75 342 SER A O 1
ATOM 2752 N N . ASN A 1 343 ? -10.710 15.597 25.340 1.00 68.12 343 ASN A N 1
ATOM 2753 C CA . ASN A 1 343 ? -10.206 14.242 25.647 1.00 68.12 343 ASN A CA 1
ATOM 2754 C C . ASN A 1 343 ? -11.018 13.457 26.711 1.00 68.12 343 ASN A C 1
ATOM 2756 O O . ASN A 1 343 ? -10.618 12.366 27.105 1.00 68.12 343 ASN A O 1
ATOM 2760 N N . SER A 1 344 ? -12.130 14.001 27.206 1.00 78.06 344 SER A N 1
ATOM 2761 C CA . SER A 1 344 ? -13.065 13.372 28.142 1.00 78.06 344 SER A CA 1
ATOM 2762 C C . SER A 1 344 ? -14.312 12.774 27.475 1.00 78.06 344 SER A C 1
ATOM 2764 O O . SER A 1 344 ? -15.077 12.078 28.146 1.00 78.06 344 SER A O 1
ATOM 2766 N N . LEU A 1 345 ? -14.535 13.044 26.183 1.00 84.94 345 LEU A N 1
ATOM 2767 C CA . LEU A 1 345 ? -15.696 12.576 25.427 1.00 84.94 345 LEU A CA 1
ATOM 2768 C C . LEU A 1 345 ? -15.273 11.781 24.193 1.00 84.94 345 LEU A C 1
ATOM 2770 O O . LEU A 1 345 ? -14.305 12.131 23.516 1.00 84.94 345 LEU A O 1
ATOM 2774 N N . PHE A 1 346 ? -16.053 10.752 23.884 1.00 87.19 346 PHE A N 1
ATOM 2775 C CA . PHE A 1 346 ? -15.826 9.792 22.815 1.00 87.19 346 PHE A CA 1
ATOM 2776 C C . PHE A 1 346 ? -17.051 9.696 21.903 1.00 87.19 346 PHE A C 1
ATOM 2778 O O . PHE A 1 346 ? -18.182 9.833 22.358 1.00 87.19 346 PHE A O 1
ATOM 2785 N N . GLU A 1 347 ? -16.831 9.435 20.622 1.00 87.06 347 GLU A N 1
ATOM 2786 C CA . GLU A 1 347 ? -17.865 9.246 19.603 1.00 87.06 347 GLU A CA 1
ATOM 2787 C C . GLU A 1 347 ? -17.577 7.987 18.771 1.00 87.06 347 GLU A C 1
ATOM 2789 O O . GLU A 1 347 ? -16.451 7.480 18.737 1.00 87.06 347 GLU A O 1
ATOM 2794 N N . PHE A 1 348 ? -18.590 7.466 18.079 1.00 87.12 348 PHE A N 1
ATOM 2795 C CA . PHE A 1 348 ? -18.368 6.413 17.088 1.00 87.12 348 PHE A CA 1
ATOM 2796 C C . PHE A 1 348 ? -17.574 6.937 15.888 1.00 87.12 348 PHE A C 1
ATOM 2798 O O . PHE A 1 348 ? -17.648 8.113 15.523 1.00 87.12 348 PHE A O 1
ATOM 2805 N N . TYR A 1 349 ? -16.862 6.039 15.213 1.00 84.88 349 TYR A N 1
ATOM 2806 C CA . TYR A 1 349 ? -16.288 6.356 13.913 1.00 84.88 349 TYR A CA 1
ATOM 2807 C C . TYR A 1 349 ? -17.404 6.436 12.867 1.00 84.88 349 TYR A C 1
ATOM 2809 O O . TYR A 1 349 ? -18.371 5.678 12.910 1.00 84.88 349 TYR A O 1
ATOM 2817 N N . THR A 1 350 ? -17.271 7.348 11.911 1.00 84.62 350 THR A N 1
ATOM 2818 C CA . THR A 1 350 ? -18.196 7.500 10.779 1.00 84.62 350 THR A CA 1
ATOM 2819 C C . THR A 1 350 ? -17.441 7.269 9.480 1.00 84.62 350 THR A C 1
ATOM 2821 O O . THR A 1 350 ? -16.225 7.469 9.441 1.00 84.62 350 THR A O 1
ATOM 2824 N N . SER A 1 351 ? -18.128 6.882 8.402 1.00 79.06 351 SER A N 1
ATOM 2825 C CA . SER A 1 351 ? -17.452 6.652 7.116 1.00 79.06 351 SER A CA 1
ATOM 2826 C C . SER A 1 351 ? -16.723 7.883 6.561 1.00 79.06 351 SER A C 1
ATOM 2828 O O . SER A 1 351 ? -15.771 7.713 5.816 1.00 79.06 351 SER A O 1
ATOM 2830 N N . ASP A 1 352 ? -17.066 9.108 6.972 1.00 78.12 352 ASP A N 1
ATOM 2831 C CA . ASP A 1 352 ? -16.321 10.315 6.568 1.00 78.12 352 ASP A CA 1
ATOM 2832 C C . ASP A 1 352 ? -14.903 10.368 7.173 1.00 78.12 352 ASP A C 1
ATOM 2834 O O . ASP A 1 352 ? -13.962 10.911 6.574 1.00 78.12 352 ASP A O 1
ATOM 2838 N N . ASN A 1 353 ? -14.747 9.769 8.359 1.00 70.25 353 ASN A N 1
ATOM 2839 C CA . ASN A 1 353 ? -13.496 9.699 9.115 1.00 70.25 353 ASN A CA 1
ATOM 2840 C C . ASN A 1 353 ? -12.615 8.509 8.703 1.00 70.25 353 ASN A C 1
ATOM 2842 O O . ASN A 1 353 ? -11.450 8.445 9.102 1.00 70.25 353 ASN A O 1
ATOM 2846 N N . LEU A 1 354 ? -13.165 7.580 7.922 1.00 74.00 354 LEU A N 1
ATOM 2847 C CA . LEU A 1 354 ? -12.542 6.320 7.543 1.00 74.00 354 LEU A CA 1
ATOM 2848 C C . LEU A 1 354 ? -12.251 6.326 6.039 1.00 74.00 354 LEU A C 1
ATOM 2850 O O . LEU A 1 354 ? -13.081 6.749 5.238 1.00 74.00 354 LEU A O 1
ATOM 2854 N N . THR A 1 355 ? -11.065 5.880 5.638 1.00 71.25 355 THR A N 1
ATOM 2855 C CA . THR A 1 355 ? -10.768 5.572 4.231 1.00 71.25 355 THR A CA 1
ATOM 2856 C C . THR A 1 355 ? -10.809 4.061 4.039 1.00 71.25 355 THR A C 1
ATOM 2858 O O . THR A 1 355 ? -10.187 3.370 4.850 1.00 71.25 355 THR A O 1
ATOM 2861 N N . PRO A 1 356 ? -11.556 3.549 3.044 1.00 61.41 356 PRO A N 1
ATOM 2862 C CA . PRO A 1 356 ? -11.546 2.128 2.711 1.00 61.41 356 PRO A CA 1
ATOM 2863 C C . PRO A 1 356 ? -10.171 1.659 2.239 1.00 61.41 356 PRO A C 1
ATOM 2865 O O . PRO A 1 356 ? -9.408 2.506 1.715 1.00 61.41 356 PRO A O 1
#

Sequence (356 aa):
MSKQEKGIVFGPIDEMFLHAILAFCCIGVATFIVEMVYNKLDIFNHENKCCIDVVYLSTIVLWCEELPQIGMSAYIASCREESTSLVQLIKASLLIAGCIMRTIIVFVRIRSRRKTDSKKCLFLVSSFILILGSILAFMFALSVFVFSTIQHDGWSFKFQASTEFETSRSDPSRFFGSAEIYINVAELNKGSTQSNLNNTWLKMVNLTSLIDKPSQLQKIKFEREKKTKILIKTFLPRNNSADFQNVKSECYNETSKLLFRTVDESECLTLINSTDEVEIWIHFMFLPPTRYRLMGDVQYNACHITSEECSENLKTCTEVNLKYFSAKSMENNQYHLKPTKSNSLFEFYTSDNLTP